Protein AF-A0A377I3V6-F1 (afdb_monomer)

Foldseek 3Di:
DFDFDKWFFFAWFFFFAADQDPPGDTAWPVVVCVVVVHTDGDGGGRQWIWTFGDADPVQQKTWIATPPVPVRRVPRTGIGGSVRTDHFDADPVGQTQQDLRSADDDPQCVVCSVLVSVVQSQLCPAQPQQVDWRRHPKDWDPVDDDPVKTKIWTWGDDDPQIDIAIDIPVCSVVVPHNHADEADLVLQQVVLVVVVCVVCVVFPFPDKFSPDFWDWDAHSRNKIKIKTWTWTADPVGDIDIWIWIWIDHHSDTPDIDTDDD

Radius of gyration: 24.83 Å; Cα contacts (8 Å, |Δi|>4): 512; chains: 1; bounding box: 57×48×69 Å

Mean predicted aligned error: 6.45 Å

Sequence (261 aa):
MKTNAEYRPKGSEIPVYTKPSDKSEKVVNETLSKAINEISYIEFSNEYVVRELCHTPNHSWSLVKAVSPSYLSDSHVGWIKSSFLKEDKFDEKGFRIIEEEDVNWNDRTKPYKKLITAELNKIHRENAKCKKIDPAVLDVSSTKGTKSNPVFYVTCGEGLSAFNVFFSLGDMNSGKSQSIEYISQQKAILLCEKDIKRRFSKQKLVNFSKFLDVSYLQHPNGRVSLISSITLKNSHGEKDKYPVKCLFEKNNLLETVINKM

Structure (mmCIF, N/CA/C/O backbone):
data_AF-A0A377I3V6-F1
#
_entry.id   AF-A0A377I3V6-F1
#
loop_
_atom_site.group_PDB
_atom_site.id
_atom_site.type_symbol
_atom_site.label_atom_id
_atom_site.label_alt_id
_atom_site.label_comp_id
_atom_site.label_asym_id
_atom_site.label_entity_id
_atom_site.label_seq_id
_atom_site.pdbx_PDB_ins_code
_atom_site.Cartn_x
_atom_site.Cartn_y
_atom_site.Cartn_z
_atom_site.occupancy
_atom_site.B_iso_or_equiv
_atom_site.auth_seq_id
_atom_site.auth_comp_id
_atom_site.auth_asym_id
_atom_site.auth_atom_id
_atom_site.pdbx_PDB_model_num
ATOM 1 N N . MET A 1 1 ? 7.739 -6.497 -32.190 1.00 73.75 1 MET A N 1
ATOM 2 C CA . MET A 1 1 ? 6.563 -7.402 -32.294 1.00 73.75 1 MET A CA 1
ATOM 3 C C . MET A 1 1 ? 5.521 -6.949 -31.274 1.00 73.75 1 MET A C 1
ATOM 5 O O . MET A 1 1 ? 5.919 -6.250 -30.352 1.00 73.75 1 MET A O 1
ATOM 9 N N . LYS A 1 2 ? 4.220 -7.238 -31.440 1.00 76.94 2 LYS A N 1
ATOM 10 C CA . LYS A 1 2 ? 3.196 -6.869 -30.436 1.00 76.94 2 LYS A CA 1
ATOM 11 C C . LYS A 1 2 ? 3.161 -7.894 -29.303 1.00 76.94 2 LYS A C 1
ATOM 13 O O . LYS A 1 2 ? 3.349 -9.079 -29.554 1.00 76.94 2 LYS A O 1
ATOM 18 N N . THR A 1 3 ? 2.885 -7.431 -28.095 1.00 85.75 3 THR A N 1
ATOM 19 C CA . THR A 1 3 ? 2.793 -8.236 -26.870 1.00 85.75 3 THR A CA 1
ATOM 20 C C . THR A 1 3 ? 1.784 -7.587 -25.914 1.00 85.75 3 THR A C 1
ATOM 22 O O . THR A 1 3 ? 1.317 -6.479 -26.172 1.00 85.75 3 THR A O 1
ATOM 25 N N . ASN A 1 4 ? 1.389 -8.310 -24.867 1.00 86.19 4 ASN A N 1
ATOM 26 C CA . ASN A 1 4 ? 0.561 -7.819 -23.759 1.00 86.19 4 ASN A CA 1
ATOM 27 C C . ASN A 1 4 ? 1.093 -8.310 -22.401 1.00 86.19 4 ASN A C 1
ATOM 29 O O . ASN A 1 4 ? 0.352 -8.330 -21.420 1.00 86.19 4 ASN A O 1
ATOM 33 N N . ALA A 1 5 ? 2.353 -8.749 -22.353 1.00 92.81 5 ALA A N 1
ATOM 34 C CA . ALA A 1 5 ? 2.974 -9.210 -21.122 1.00 92.81 5 ALA A CA 1
ATOM 35 C C . ALA A 1 5 ? 3.173 -8.042 -20.143 1.00 92.81 5 ALA A C 1
ATOM 37 O O . ALA A 1 5 ? 3.466 -6.909 -20.546 1.00 92.81 5 ALA A O 1
ATOM 38 N N . GLU A 1 6 ? 2.978 -8.329 -18.859 1.00 94.75 6 GLU A N 1
ATOM 39 C CA . GLU A 1 6 ? 3.149 -7.371 -17.772 1.00 94.75 6 GLU A CA 1
ATOM 40 C C . GLU A 1 6 ? 4.465 -7.639 -17.049 1.00 94.75 6 GLU A C 1
ATOM 42 O O . GLU A 1 6 ? 4.842 -8.783 -16.796 1.00 94.75 6 GLU A O 1
ATOM 47 N N . TYR A 1 7 ? 5.165 -6.558 -16.737 1.00 95.12 7 TYR A N 1
ATOM 48 C CA . TYR A 1 7 ? 6.498 -6.569 -16.165 1.00 95.12 7 TYR A CA 1
ATOM 49 C C . TYR A 1 7 ? 6.595 -5.538 -15.050 1.00 95.12 7 TYR A C 1
ATOM 51 O O . TYR A 1 7 ? 5.875 -4.534 -15.029 1.00 95.12 7 TYR A O 1
ATOM 59 N N . ARG A 1 8 ? 7.565 -5.746 -14.167 1.00 93.12 8 ARG A N 1
ATOM 60 C CA . ARG A 1 8 ? 8.012 -4.750 -13.201 1.00 93.12 8 ARG A CA 1
ATOM 61 C C . ARG A 1 8 ? 9.333 -4.135 -13.660 1.00 93.12 8 ARG A C 1
ATOM 63 O O . ARG A 1 8 ? 10.249 -4.880 -14.022 1.00 93.12 8 ARG A O 1
ATOM 70 N N . PRO A 1 9 ? 9.467 -2.804 -13.660 1.00 93.81 9 PRO A N 1
ATOM 71 C CA . PRO A 1 9 ? 10.753 -2.162 -13.889 1.00 93.81 9 PRO A CA 1
ATOM 72 C C . PRO A 1 9 ? 11.750 -2.467 -12.751 1.00 93.81 9 PRO A C 1
ATOM 74 O O . PRO A 1 9 ? 11.388 -2.497 -11.578 1.00 93.81 9 PRO A O 1
ATOM 77 N N . LYS A 1 10 ? 13.018 -2.712 -13.090 1.00 90.62 10 LYS A N 1
ATOM 78 C CA . LYS A 1 10 ? 14.117 -2.990 -12.151 1.00 90.62 10 LYS A CA 1
ATOM 79 C C . LYS A 1 10 ? 14.867 -1.711 -11.800 1.00 90.62 10 LYS A C 1
ATOM 81 O O . LYS A 1 10 ? 15.603 -1.194 -12.639 1.00 90.62 10 LYS A O 1
ATOM 86 N N . GLY A 1 11 ? 14.750 -1.282 -10.546 1.00 84.94 11 GLY A N 1
ATOM 87 C CA . GLY A 1 11 ? 15.430 -0.103 -10.004 1.00 84.94 11 GLY A CA 1
ATOM 88 C C . GLY A 1 11 ? 14.512 1.113 -9.878 1.00 84.94 11 GLY A C 1
ATOM 89 O O . GLY A 1 11 ? 13.290 0.981 -9.864 1.00 84.94 11 GLY A O 1
ATOM 90 N N . SER A 1 12 ? 15.120 2.290 -9.771 1.00 86.25 12 SER A N 1
ATOM 91 C CA . SER A 1 12 ? 14.459 3.594 -9.660 1.00 86.25 12 SER A CA 1
ATOM 92 C C . SER A 1 12 ? 14.882 4.510 -10.812 1.00 86.25 12 SER A C 1
ATOM 94 O O . SER A 1 12 ? 15.914 4.264 -11.436 1.00 86.25 12 SER A O 1
ATOM 96 N N . GLU A 1 13 ? 14.097 5.560 -11.076 1.00 90.56 13 GLU A N 1
ATOM 97 C CA . GLU A 1 13 ? 14.451 6.650 -12.010 1.00 90.56 13 GLU A CA 1
ATOM 98 C C . GLU A 1 13 ? 14.760 6.168 -13.443 1.00 90.56 13 GLU A C 1
ATOM 100 O O . GLU A 1 13 ? 15.673 6.648 -14.115 1.00 90.56 13 GLU A O 1
ATOM 105 N N . ILE A 1 14 ? 14.019 5.170 -13.934 1.00 95.50 14 ILE A N 1
ATOM 106 C CA . ILE A 1 14 ? 14.218 4.607 -15.272 1.00 95.50 14 ILE A CA 1
ATOM 107 C C . ILE A 1 14 ? 13.666 5.597 -16.303 1.00 95.50 14 ILE A C 1
ATOM 109 O O . ILE A 1 14 ? 12.446 5.771 -16.375 1.00 95.50 14 ILE A O 1
ATOM 113 N N . PRO A 1 15 ? 14.519 6.209 -17.143 1.00 96.69 15 PRO A N 1
ATOM 114 C CA . PRO A 1 15 ? 14.077 7.233 -18.077 1.00 96.69 15 PRO A CA 1
ATOM 115 C C . PRO A 1 15 ? 13.194 6.643 -19.176 1.00 96.69 15 PRO A C 1
ATOM 117 O O . PRO A 1 15 ? 13.514 5.601 -19.759 1.00 96.69 15 PRO A O 1
ATOM 120 N N . VAL A 1 16 ? 12.109 7.350 -19.491 1.00 97.75 16 VAL A N 1
ATOM 121 C CA . VAL A 1 16 ? 11.174 6.994 -20.561 1.00 97.75 16 VAL A CA 1
ATOM 122 C C . VAL A 1 16 ? 11.399 7.890 -21.773 1.00 97.75 16 VAL A C 1
ATOM 124 O O . VAL A 1 16 ? 11.487 9.111 -21.651 1.00 97.75 16 VAL A O 1
ATOM 127 N N . TYR A 1 17 ? 11.475 7.286 -22.956 1.00 98.44 17 TYR A N 1
ATOM 128 C CA . TYR A 1 17 ? 11.865 7.949 -24.198 1.00 98.44 17 TYR A CA 1
ATOM 129 C C . TYR A 1 17 ? 10.761 7.929 -25.259 1.00 98.44 17 TYR A C 1
ATOM 131 O O . TYR A 1 17 ? 9.942 7.011 -25.324 1.00 98.44 17 TYR A O 1
ATOM 139 N N . THR A 1 18 ? 10.761 8.923 -26.148 1.00 97.88 18 THR A N 1
ATOM 140 C CA . THR A 1 18 ? 9.808 9.005 -27.270 1.00 97.88 18 THR A CA 1
ATOM 141 C C . THR A 1 18 ? 10.114 7.999 -28.387 1.00 97.88 18 THR A C 1
ATOM 143 O O . THR A 1 18 ? 9.217 7.617 -29.142 1.00 97.88 18 THR A O 1
ATOM 146 N N . LYS A 1 19 ? 11.365 7.527 -28.492 1.00 97.88 19 LYS A N 1
ATOM 147 C CA . LYS A 1 19 ? 11.836 6.534 -29.477 1.00 97.88 19 LYS A CA 1
ATOM 148 C C . LYS A 1 19 ? 12.740 5.488 -28.796 1.00 97.88 19 LYS A C 1
ATOM 150 O O . LYS A 1 19 ? 13.252 5.758 -27.713 1.00 97.88 19 LYS A O 1
ATOM 155 N N . PRO A 1 20 ? 12.990 4.312 -29.410 1.00 97.62 20 PRO A N 1
ATOM 156 C CA . PRO A 1 20 ? 13.875 3.280 -28.852 1.00 97.62 20 PRO A CA 1
ATOM 157 C C . PRO A 1 20 ? 15.364 3.665 -28.959 1.00 97.62 20 PRO A C 1
ATOM 159 O O . PRO A 1 20 ? 16.141 3.040 -29.680 1.00 97.62 20 PRO A O 1
ATOM 162 N N . SER A 1 21 ? 15.759 4.752 -28.297 1.00 97.19 21 SER A N 1
ATOM 163 C CA . SER A 1 21 ? 17.127 5.264 -28.268 1.00 97.19 21 SER A CA 1
ATOM 164 C C . SER A 1 21 ? 17.334 6.175 -27.062 1.00 97.19 21 SER A C 1
ATOM 166 O O . SER A 1 21 ? 16.519 7.051 -26.787 1.00 97.19 21 SER A O 1
ATOM 168 N N . ASP A 1 22 ? 18.482 6.027 -26.407 1.00 94.50 22 ASP A N 1
ATOM 169 C CA . ASP A 1 22 ? 18.934 6.878 -25.302 1.00 94.50 22 ASP A CA 1
ATOM 170 C C . ASP A 1 22 ? 19.289 8.308 -25.733 1.00 94.50 22 ASP A C 1
ATOM 172 O O . ASP A 1 22 ? 19.371 9.198 -24.890 1.00 94.50 22 ASP A O 1
ATOM 176 N N . LYS A 1 23 ? 19.460 8.536 -27.039 1.00 96.19 23 LYS A N 1
ATOM 177 C CA . LYS A 1 23 ? 19.662 9.859 -27.649 1.00 96.19 23 LYS A CA 1
ATOM 178 C C . LYS A 1 23 ? 18.358 10.558 -28.024 1.00 96.19 23 LYS A C 1
ATOM 180 O O . LYS A 1 23 ? 18.399 11.686 -28.506 1.00 96.19 23 LYS A O 1
ATOM 185 N N . SER A 1 24 ? 17.221 9.876 -27.902 1.00 97.00 24 SER A N 1
ATOM 186 C CA . SER A 1 24 ? 15.930 10.491 -28.194 1.00 97.00 24 SER A CA 1
ATOM 187 C C . SER A 1 24 ? 15.431 11.326 -27.020 1.00 97.00 24 SER A C 1
ATOM 189 O O . SER A 1 24 ? 15.932 11.224 -25.901 1.00 97.00 24 SER A O 1
ATOM 191 N N . GLU A 1 25 ? 14.447 12.177 -27.290 1.00 97.62 25 GLU A N 1
ATOM 192 C CA . GLU A 1 25 ? 13.827 13.012 -26.268 1.00 97.62 25 GLU A CA 1
ATOM 193 C C . GLU A 1 25 ? 13.170 12.144 -25.191 1.00 97.62 25 GLU A C 1
ATOM 195 O O . GLU A 1 25 ? 12.492 11.154 -25.498 1.00 97.62 25 GLU A O 1
ATOM 200 N N . LYS A 1 26 ? 13.358 12.534 -23.928 1.00 97.94 26 LYS A N 1
ATOM 201 C CA . LYS A 1 26 ? 12.611 11.966 -22.807 1.00 97.94 26 LYS A CA 1
ATOM 202 C C . LYS A 1 26 ? 11.150 12.405 -22.886 1.00 97.94 26 LYS A C 1
ATOM 204 O O . LYS A 1 26 ? 10.851 13.517 -23.318 1.00 97.94 26 LYS A O 1
ATOM 209 N N . VAL A 1 27 ? 10.240 11.546 -22.444 1.00 97.75 27 VAL A N 1
ATOM 210 C CA . VAL A 1 27 ? 8.814 11.877 -22.385 1.00 97.75 27 VAL A CA 1
ATOM 211 C C . VAL A 1 27 ? 8.575 12.849 -21.233 1.00 97.75 27 VAL A C 1
ATOM 213 O O . VAL A 1 27 ? 8.947 12.570 -20.094 1.00 97.75 27 VAL A O 1
ATOM 216 N N . VAL A 1 28 ? 7.965 13.995 -21.525 1.00 97.25 28 VAL A N 1
ATOM 217 C CA . VAL A 1 28 ? 7.641 15.019 -20.524 1.00 97.25 28 VAL A CA 1
ATOM 218 C C . VAL A 1 28 ? 6.443 14.571 -19.689 1.00 97.25 28 VAL A C 1
ATOM 220 O O . VAL A 1 28 ? 5.424 14.127 -20.217 1.00 97.25 28 VAL A O 1
ATOM 223 N N . ASN A 1 29 ? 6.543 14.721 -18.370 1.00 95.88 29 ASN A N 1
ATOM 224 C CA . ASN A 1 29 ? 5.414 14.584 -17.464 1.00 95.88 29 ASN A CA 1
ATOM 225 C C . ASN A 1 29 ? 4.653 15.914 -17.422 1.00 95.88 29 ASN A C 1
ATOM 227 O O . ASN A 1 29 ? 4.888 16.754 -16.555 1.00 95.88 29 ASN A O 1
ATOM 231 N N . GLU A 1 30 ? 3.759 16.121 -18.387 1.00 94.38 30 GLU A N 1
ATOM 232 C CA . GLU A 1 30 ? 2.991 17.365 -18.560 1.00 94.38 30 GLU A CA 1
ATOM 233 C C . GLU A 1 30 ? 2.235 17.787 -17.293 1.00 94.38 30 GLU A C 1
ATOM 235 O O . GLU A 1 30 ? 2.201 18.965 -16.936 1.00 94.38 30 GLU A O 1
ATOM 240 N N . THR A 1 31 ? 1.626 16.826 -16.594 1.00 91.69 31 THR A N 1
ATOM 241 C CA . THR A 1 31 ? 0.840 17.092 -15.385 1.00 91.69 31 THR A CA 1
ATOM 242 C C . THR A 1 31 ? 1.724 17.588 -14.250 1.00 91.69 31 THR A C 1
ATOM 244 O O . THR A 1 31 ? 1.423 18.623 -13.656 1.00 91.69 31 THR A O 1
ATOM 247 N N . LEU A 1 32 ? 2.817 16.875 -13.963 1.00 92.62 32 LEU A N 1
ATOM 248 C CA . LEU A 1 32 ? 3.738 17.279 -12.906 1.00 92.62 32 LEU A CA 1
ATOM 249 C C . LEU A 1 32 ? 4.424 18.594 -13.266 1.00 92.62 32 LEU A C 1
ATOM 251 O O . LEU A 1 32 ? 4.459 19.494 -12.435 1.00 92.62 32 LEU A O 1
ATOM 255 N N . SER A 1 33 ? 4.865 18.740 -14.518 1.00 95.69 33 SER A N 1
ATOM 256 C CA . SER A 1 33 ? 5.564 19.941 -14.981 1.00 95.69 33 SER A CA 1
ATOM 257 C C . SER A 1 33 ? 4.726 21.204 -14.792 1.00 95.69 33 SER A C 1
ATOM 259 O O . SER A 1 33 ? 5.210 22.217 -14.293 1.00 95.69 33 SER A O 1
ATOM 261 N N . LYS A 1 34 ? 3.427 21.130 -15.112 1.00 95.56 34 LYS A N 1
ATOM 262 C CA . LYS A 1 34 ? 2.479 22.228 -14.871 1.00 95.56 34 LYS A CA 1
ATOM 263 C C . LYS A 1 34 ? 2.272 22.512 -13.386 1.00 95.56 34 LYS A C 1
ATOM 265 O O . LYS A 1 34 ? 2.117 23.670 -13.016 1.00 95.56 34 LYS A O 1
ATOM 270 N N . ALA A 1 35 ? 2.254 21.479 -12.546 1.00 94.69 35 ALA A N 1
ATOM 271 C CA . ALA A 1 35 ? 2.043 21.632 -11.110 1.00 94.69 35 ALA A CA 1
ATOM 272 C C . ALA A 1 35 ? 3.241 22.283 -10.397 1.00 94.69 35 ALA A C 1
ATOM 274 O O . ALA A 1 35 ? 3.033 23.057 -9.465 1.00 94.69 35 ALA A O 1
ATOM 275 N N . ILE A 1 36 ? 4.471 21.987 -10.832 1.00 96.00 36 ILE A N 1
ATOM 276 C CA . ILE A 1 36 ? 5.703 22.512 -10.212 1.00 96.00 36 ILE A CA 1
ATOM 277 C C . ILE A 1 36 ? 6.312 23.707 -10.956 1.00 96.00 36 ILE A C 1
ATOM 279 O O . ILE A 1 36 ? 7.265 24.300 -10.464 1.00 96.00 36 ILE A O 1
ATOM 283 N N . ASN A 1 37 ? 5.760 24.081 -12.115 1.00 95.12 37 ASN A N 1
ATOM 284 C CA . ASN A 1 37 ? 6.277 25.140 -12.986 1.00 95.12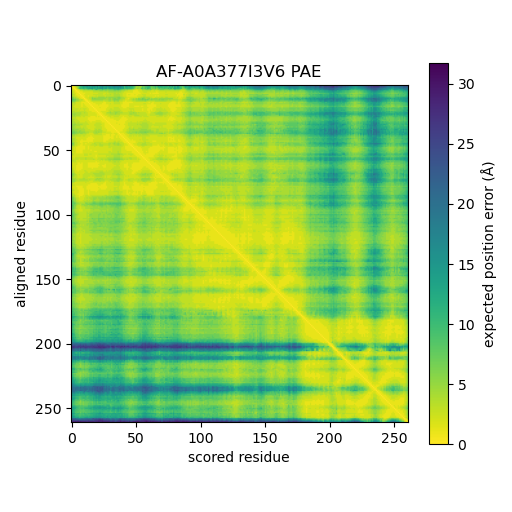 37 ASN A CA 1
ATOM 285 C C . ASN A 1 37 ? 7.751 24.931 -13.410 1.00 95.12 37 ASN A C 1
ATOM 287 O O . ASN A 1 37 ? 8.517 25.882 -13.551 1.00 95.12 37 ASN A O 1
ATOM 291 N N . GLU A 1 38 ? 8.138 23.674 -13.621 1.00 96.94 38 GLU A N 1
ATOM 292 C CA . GLU A 1 38 ? 9.461 23.234 -14.076 1.00 96.94 38 GLU A CA 1
ATOM 293 C C . GLU A 1 38 ? 9.288 22.004 -14.976 1.00 96.94 38 GLU A C 1
ATOM 295 O O . GLU A 1 38 ? 8.321 21.262 -14.826 1.00 96.94 38 GLU A O 1
ATOM 300 N N . ILE A 1 39 ? 10.195 21.773 -15.931 1.00 96.25 39 ILE A N 1
ATOM 301 C CA . ILE A 1 39 ? 10.122 20.582 -16.787 1.00 96.25 39 ILE A CA 1
ATOM 302 C C . ILE A 1 39 ? 10.468 19.344 -15.958 1.00 96.25 39 ILE A C 1
ATOM 304 O O . ILE A 1 39 ? 11.593 19.184 -15.492 1.00 96.25 39 ILE A O 1
ATOM 308 N N . SER A 1 40 ? 9.508 18.432 -15.852 1.00 96.88 40 SER A N 1
ATOM 309 C CA . SER A 1 40 ? 9.677 17.107 -15.270 1.00 96.88 40 SER A CA 1
ATOM 310 C C . SER A 1 40 ? 9.458 16.031 -16.331 1.00 96.88 40 SER A C 1
ATOM 312 O O . SER A 1 40 ? 8.644 16.192 -17.242 1.00 96.88 40 SER A O 1
ATOM 314 N N . TYR A 1 41 ? 10.177 14.918 -16.217 1.00 97.00 41 TYR A N 1
ATOM 315 C CA . TYR A 1 41 ? 10.107 13.805 -17.160 1.00 97.00 41 TYR A CA 1
ATOM 316 C C . TYR A 1 41 ? 9.427 12.595 -16.531 1.00 97.00 41 TYR A C 1
ATOM 318 O O . TYR A 1 41 ? 9.420 12.425 -15.314 1.00 97.00 41 TYR A O 1
ATOM 326 N N . ILE A 1 42 ? 8.838 11.753 -17.376 1.00 96.56 42 ILE A N 1
ATOM 327 C CA . ILE A 1 42 ? 8.305 10.467 -16.946 1.00 96.56 42 ILE A CA 1
ATOM 328 C C . ILE A 1 42 ? 9.470 9.524 -16.662 1.00 96.56 42 ILE A C 1
ATOM 330 O O . ILE A 1 42 ? 10.350 9.318 -17.505 1.00 96.56 42 ILE A O 1
ATOM 334 N N . GLU A 1 43 ? 9.418 8.911 -15.488 1.00 95.81 43 GLU A N 1
ATOM 335 C CA . GLU A 1 43 ? 10.350 7.885 -15.056 1.00 95.81 43 GLU A CA 1
ATOM 336 C C . GLU A 1 43 ? 9.574 6.711 -14.470 1.00 95.81 43 GLU A C 1
ATOM 338 O O . GLU A 1 43 ? 8.548 6.886 -13.811 1.00 95.81 43 GLU A O 1
ATOM 343 N N . PHE A 1 44 ? 10.060 5.502 -14.732 1.00 95.44 44 PHE A N 1
ATOM 344 C CA . PHE A 1 44 ? 9.539 4.296 -14.109 1.00 95.44 44 PHE A CA 1
ATOM 345 C C . PHE A 1 44 ? 10.438 3.838 -12.966 1.00 95.44 44 PHE A C 1
ATOM 347 O O . PHE A 1 44 ? 11.649 4.038 -12.963 1.00 95.44 44 PHE A O 1
ATOM 354 N N . SER A 1 45 ? 9.837 3.164 -12.000 1.00 91.94 45 SER A N 1
ATOM 355 C CA . SER A 1 45 ? 10.521 2.539 -10.873 1.00 91.94 45 SER A CA 1
ATOM 356 C C . SER A 1 45 ? 9.901 1.164 -10.595 1.00 91.94 45 SER A C 1
ATOM 358 O O . SER A 1 45 ? 8.926 0.760 -11.240 1.00 91.94 45 SER A O 1
ATOM 360 N N . ASN A 1 46 ? 10.451 0.437 -9.628 1.00 89.31 46 ASN A N 1
ATOM 361 C CA . ASN A 1 46 ? 9.928 -0.847 -9.159 1.00 89.31 46 ASN A CA 1
ATOM 362 C C . ASN A 1 46 ? 8.521 -0.777 -8.530 1.00 89.31 46 ASN A C 1
ATOM 364 O O . ASN A 1 46 ? 7.884 -1.824 -8.381 1.00 89.31 46 ASN A O 1
ATOM 368 N N . GLU A 1 47 ? 7.988 0.413 -8.237 1.00 88.56 47 GLU A N 1
ATOM 369 C CA . GLU A 1 47 ? 6.603 0.586 -7.767 1.00 88.56 47 GLU A CA 1
ATOM 370 C C . GLU A 1 47 ? 5.572 0.336 -8.890 1.00 88.56 47 GLU A C 1
ATOM 372 O O . GLU A 1 47 ? 4.426 -0.049 -8.640 1.00 88.56 47 GLU A O 1
ATOM 377 N N . TYR A 1 48 ? 5.992 0.462 -10.154 1.00 92.38 48 TYR A N 1
ATOM 378 C CA . TYR A 1 48 ? 5.108 0.313 -11.303 1.00 92.38 48 TYR A CA 1
ATOM 379 C C . TYR A 1 48 ? 4.909 -1.146 -11.715 1.00 92.38 48 TYR A C 1
ATOM 381 O O . TYR A 1 48 ? 5.810 -1.980 -11.649 1.00 92.38 48 TYR A O 1
ATOM 389 N N . VAL A 1 49 ? 3.729 -1.422 -12.265 1.00 93.50 49 VAL A N 1
ATOM 390 C CA . VAL A 1 49 ? 3.530 -2.532 -13.204 1.00 93.50 49 VAL A CA 1
ATOM 391 C C . VAL A 1 49 ? 3.330 -1.915 -14.572 1.00 93.50 49 VAL A C 1
ATOM 393 O O . VAL A 1 49 ? 2.489 -1.027 -14.725 1.00 93.50 49 VAL A O 1
ATOM 396 N N . VAL A 1 50 ? 4.086 -2.375 -15.562 1.00 96.75 50 VAL A N 1
ATOM 397 C CA . VAL A 1 50 ? 4.000 -1.890 -16.938 1.00 96.75 50 VAL A CA 1
ATOM 398 C C . VAL A 1 50 ? 3.613 -3.021 -17.878 1.00 96.75 50 VAL A C 1
ATOM 400 O O . VAL A 1 50 ? 4.056 -4.154 -17.721 1.00 96.75 50 VAL A O 1
ATOM 403 N N . ARG A 1 51 ? 2.802 -2.715 -18.886 1.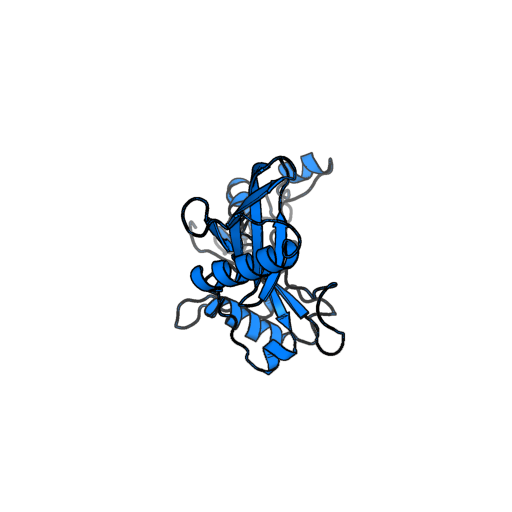00 97.19 51 ARG A N 1
ATOM 404 C CA . ARG A 1 51 ? 2.501 -3.623 -19.992 1.00 97.19 51 ARG A CA 1
ATOM 405 C C . ARG A 1 51 ? 3.407 -3.296 -21.160 1.00 97.19 51 ARG A C 1
ATOM 407 O O . ARG A 1 51 ? 3.404 -2.158 -21.629 1.00 97.19 51 ARG A O 1
ATOM 414 N N . GLU A 1 52 ? 4.143 -4.284 -21.653 1.00 97.44 52 GLU A N 1
ATOM 415 C CA . GLU A 1 52 ? 4.866 -4.149 -22.913 1.00 97.44 52 GLU A CA 1
ATOM 416 C C . GLU A 1 52 ? 3.853 -4.210 -24.063 1.00 97.44 52 GLU A C 1
ATOM 418 O O . GLU A 1 52 ? 3.116 -5.181 -24.201 1.00 97.44 52 GLU A O 1
ATOM 423 N N . LEU A 1 53 ? 3.791 -3.146 -24.867 1.00 96.94 53 LEU A N 1
ATOM 424 C CA . LEU A 1 53 ? 2.908 -3.040 -26.032 1.00 96.94 53 LEU A CA 1
ATOM 425 C C . LEU A 1 53 ? 3.597 -3.595 -27.282 1.00 96.94 53 LEU A C 1
ATOM 427 O O . LEU A 1 53 ? 2.990 -4.281 -28.112 1.00 96.94 53 LEU A O 1
ATOM 431 N N . CYS A 1 54 ? 4.886 -3.282 -27.423 1.00 96.88 54 CYS A N 1
ATOM 432 C CA . CYS A 1 54 ? 5.759 -3.857 -28.431 1.00 96.88 54 CYS A CA 1
ATOM 433 C C . CYS A 1 54 ? 7.238 -3.701 -28.058 1.00 96.88 54 CYS A C 1
ATOM 435 O O . CYS A 1 54 ? 7.590 -2.939 -27.164 1.00 96.88 54 CYS A O 1
ATOM 437 N N . HIS A 1 55 ? 8.110 -4.394 -28.787 1.00 97.44 55 HIS A N 1
ATOM 438 C CA . HIS A 1 55 ? 9.564 -4.265 -28.668 1.00 97.44 55 HIS A CA 1
ATOM 439 C C . HIS A 1 55 ? 10.261 -4.234 -30.037 1.00 97.44 55 HIS A C 1
ATOM 441 O O . HIS A 1 55 ? 9.688 -4.651 -31.058 1.00 97.44 55 HIS A O 1
ATOM 447 N N . THR A 1 56 ? 11.504 -3.742 -30.053 1.00 97.19 56 THR A N 1
ATOM 448 C CA . THR A 1 56 ? 12.399 -3.758 -31.224 1.00 97.19 56 THR A CA 1
ATOM 449 C C . THR A 1 56 ? 12.774 -5.194 -31.622 1.00 97.19 56 THR A C 1
ATOM 451 O O . THR A 1 56 ? 12.729 -6.076 -30.772 1.00 97.19 56 THR A O 1
ATOM 454 N N . PRO A 1 57 ? 13.160 -5.481 -32.884 1.00 95.38 57 PRO A N 1
ATOM 455 C CA . PRO A 1 57 ? 13.404 -6.858 -33.342 1.00 95.38 57 PRO A CA 1
ATOM 456 C C . PRO A 1 57 ? 14.414 -7.670 -32.516 1.00 95.38 57 PRO A C 1
ATOM 458 O O . PRO A 1 57 ? 14.286 -8.883 -32.428 1.00 95.38 57 PRO A O 1
ATOM 461 N N . ASN A 1 58 ? 15.401 -7.011 -31.903 1.00 95.25 58 ASN A N 1
ATOM 462 C CA . ASN A 1 58 ? 16.406 -7.636 -31.035 1.00 95.25 58 ASN A CA 1
ATOM 463 C C . ASN A 1 58 ? 16.068 -7.547 -29.534 1.00 95.25 58 ASN A C 1
ATOM 465 O O . ASN A 1 58 ? 16.937 -7.808 -28.708 1.00 95.25 58 ASN A O 1
ATOM 469 N N . HIS A 1 59 ? 14.854 -7.103 -29.194 1.00 95.06 59 HIS A N 1
ATOM 470 C CA . HIS A 1 59 ? 14.363 -6.901 -27.827 1.00 95.06 59 HIS A CA 1
ATOM 471 C C . HIS A 1 59 ? 15.302 -6.060 -26.945 1.00 95.06 59 HIS A C 1
ATOM 473 O O . HIS A 1 59 ? 15.444 -6.299 -25.753 1.00 95.06 59 HIS A O 1
ATOM 479 N N . SER A 1 60 ? 15.976 -5.068 -27.535 1.00 97.50 60 SER A N 1
ATOM 480 C CA . SER A 1 60 ? 16.802 -4.115 -26.773 1.00 97.50 60 SER A CA 1
ATOM 481 C C . SER A 1 60 ? 15.975 -2.990 -26.143 1.00 97.50 60 SER A C 1
ATOM 483 O O . SER A 1 60 ? 16.376 -2.416 -25.127 1.00 97.50 60 SER A O 1
ATOM 485 N N . TRP A 1 61 ? 14.821 -2.685 -26.741 1.00 98.38 61 TRP A N 1
ATOM 486 C CA . TRP A 1 61 ? 13.904 -1.640 -26.307 1.00 98.38 61 TRP A CA 1
ATOM 487 C C . TRP A 1 61 ? 12.464 -2.126 -26.339 1.00 98.38 61 TRP A C 1
ATOM 489 O O . TRP A 1 61 ? 12.045 -2.809 -27.278 1.00 98.38 61 TRP A O 1
ATOM 499 N N . SER A 1 62 ? 11.706 -1.679 -25.347 1.00 98.31 62 SER A N 1
ATOM 500 C CA . SER A 1 62 ? 10.306 -2.019 -25.133 1.00 98.31 62 SER A CA 1
ATOM 501 C C . SER A 1 62 ? 9.489 -0.743 -25.025 1.00 98.31 62 SER A C 1
ATOM 503 O O . SER A 1 62 ? 9.808 0.131 -24.219 1.00 98.31 62 SER A O 1
ATOM 505 N N . LEU A 1 63 ? 8.437 -0.631 -25.830 1.00 98.19 63 LEU A N 1
ATOM 506 C CA . LEU A 1 63 ? 7.395 0.368 -25.650 1.00 98.19 63 LEU A CA 1
ATOM 507 C C . LEU A 1 63 ? 6.450 -0.152 -24.577 1.00 98.19 63 LEU A C 1
ATOM 509 O O . LEU A 1 63 ? 5.818 -1.196 -24.761 1.00 98.19 63 LEU A O 1
ATOM 513 N N . VAL A 1 64 ? 6.342 0.576 -23.475 1.00 98.00 64 VAL A N 1
ATOM 514 C CA . VAL A 1 64 ? 5.551 0.157 -22.321 1.00 98.00 64 VAL A CA 1
ATOM 515 C C . VAL A 1 64 ? 4.505 1.204 -21.949 1.00 98.00 64 VAL A C 1
ATOM 517 O O . VAL A 1 64 ? 4.675 2.391 -22.228 1.00 98.00 64 VAL A O 1
ATOM 520 N N . LYS A 1 65 ? 3.419 0.753 -21.319 1.00 97.12 65 LYS A N 1
ATOM 521 C CA . LYS A 1 65 ? 2.364 1.583 -20.719 1.00 97.12 65 LYS A CA 1
ATOM 522 C C . LYS A 1 65 ? 2.215 1.215 -19.244 1.00 97.12 65 LYS A C 1
ATOM 524 O O . LYS A 1 65 ? 2.207 0.027 -18.925 1.00 97.12 65 LYS A O 1
ATOM 529 N N . ALA A 1 66 ? 2.054 2.194 -18.356 1.00 96.31 66 ALA A N 1
ATOM 530 C CA . ALA A 1 66 ? 1.728 1.918 -16.958 1.00 96.31 66 ALA A CA 1
ATOM 531 C C . ALA A 1 66 ? 0.376 1.190 -16.831 1.00 96.31 66 ALA A C 1
ATOM 533 O O . ALA A 1 66 ? -0.613 1.547 -17.471 1.00 96.31 66 ALA A O 1
ATOM 534 N N . VAL A 1 67 ? 0.330 0.169 -15.982 1.00 94.06 67 VAL A N 1
ATOM 535 C CA . VAL A 1 67 ? -0.885 -0.563 -15.582 1.00 94.06 67 VAL A CA 1
ATOM 536 C C . VAL A 1 67 ? -1.181 -0.317 -14.106 1.00 94.06 67 VAL A C 1
ATOM 538 O O . VAL A 1 67 ? -2.336 -0.131 -13.726 1.00 94.06 67 VAL A O 1
ATOM 541 N N . SER A 1 68 ? -0.130 -0.279 -13.288 1.00 90.12 68 SER A N 1
ATOM 542 C CA . SER A 1 68 ? -0.173 0.108 -11.882 1.00 90.12 68 SER A CA 1
ATOM 543 C C . SER A 1 68 ? 0.888 1.186 -11.632 1.00 90.12 68 SER A C 1
ATOM 545 O O . SER A 1 68 ? 2.019 0.985 -12.076 1.00 90.12 68 SER A O 1
ATOM 547 N N . PRO A 1 69 ? 0.559 2.287 -10.939 1.00 88.56 69 PRO A N 1
ATOM 548 C CA . PRO A 1 69 ? -0.784 2.626 -10.485 1.00 88.56 69 PRO A CA 1
ATOM 549 C C . PRO A 1 69 ? -1.704 3.004 -11.656 1.00 88.56 69 PRO A C 1
ATOM 551 O O . PRO A 1 69 ? -1.309 3.666 -12.617 1.00 88.56 69 PRO A O 1
ATOM 554 N N . SER A 1 70 ? -2.963 2.580 -11.569 1.00 89.12 70 SER A N 1
ATOM 555 C CA . SER A 1 70 ? -3.913 2.650 -12.695 1.00 89.12 70 SER A CA 1
ATOM 556 C C . SER A 1 70 ? -4.214 4.070 -13.194 1.00 89.12 70 SER A C 1
ATOM 558 O O . SER A 1 70 ? -4.445 4.269 -14.389 1.00 89.12 70 SER A O 1
ATOM 560 N N . TYR A 1 71 ? -4.147 5.074 -12.315 1.00 87.44 71 TYR A N 1
ATOM 561 C CA . TYR A 1 71 ? -4.390 6.481 -12.655 1.00 87.44 71 TYR A CA 1
ATOM 562 C C . TYR A 1 71 ? -3.295 7.114 -13.531 1.00 87.44 71 TYR A C 1
ATOM 564 O O . TYR A 1 71 ? -3.512 8.191 -14.079 1.00 87.44 71 TYR A O 1
ATOM 572 N N . LEU A 1 72 ? -2.135 6.464 -13.684 1.00 91.69 72 LEU A N 1
ATOM 573 C CA . LEU A 1 72 ? -1.067 6.910 -14.589 1.00 91.69 72 LEU A CA 1
ATOM 574 C C . LEU A 1 72 ? -1.114 6.222 -15.949 1.00 91.69 72 LEU A C 1
ATOM 576 O O . LEU A 1 72 ? -0.327 6.566 -16.827 1.00 91.69 72 LEU A O 1
ATOM 580 N N . SER A 1 73 ? -2.025 5.265 -16.142 1.00 91.19 73 SER A N 1
ATOM 581 C CA . SER A 1 73 ? -2.025 4.426 -17.336 1.00 91.19 73 SER A CA 1
ATOM 582 C C . SER A 1 73 ? -2.069 5.250 -18.621 1.00 91.19 73 SER A C 1
ATOM 584 O O . SER A 1 73 ? -1.244 5.031 -19.500 1.00 91.19 73 SER A O 1
ATOM 586 N N . ASP A 1 74 ? -2.944 6.245 -18.726 1.00 89.50 74 ASP A N 1
ATOM 587 C CA . ASP A 1 74 ? -3.111 7.005 -19.970 1.00 89.50 74 ASP A CA 1
ATOM 588 C C . ASP A 1 74 ? -2.010 8.032 -20.258 1.00 89.50 74 ASP A C 1
ATOM 590 O O . ASP A 1 74 ? -1.852 8.433 -21.409 1.00 89.50 74 ASP A O 1
ATOM 594 N N . SER A 1 75 ? -1.225 8.431 -19.254 1.00 91.94 75 SER A N 1
ATOM 595 C CA . SER A 1 75 ? -0.149 9.416 -19.422 1.00 91.94 75 SER A CA 1
ATOM 596 C C . SER A 1 75 ? 1.244 8.791 -19.478 1.00 91.94 75 SER A C 1
ATOM 598 O O . SER A 1 75 ? 2.128 9.331 -20.136 1.00 91.94 75 SER A O 1
ATOM 600 N N . HIS A 1 76 ? 1.460 7.655 -18.812 1.00 96.00 76 HIS A N 1
ATOM 601 C CA . HIS A 1 76 ? 2.777 7.031 -18.694 1.00 96.00 76 HIS A CA 1
ATOM 602 C C . HIS A 1 76 ? 2.957 5.956 -19.762 1.00 96.00 76 HIS A C 1
ATOM 604 O O . HIS A 1 76 ? 2.749 4.763 -19.523 1.00 96.00 76 HIS A O 1
ATOM 610 N N . VAL A 1 77 ? 3.347 6.406 -20.957 1.00 97.00 77 VAL A N 1
ATOM 611 C CA . VAL A 1 77 ? 3.647 5.563 -22.119 1.00 97.00 77 VAL A CA 1
ATOM 612 C C . VAL A 1 77 ? 4.961 6.003 -22.755 1.00 97.00 77 VAL A C 1
ATOM 614 O O . VAL A 1 77 ? 5.167 7.189 -23.001 1.00 97.00 77 VAL A O 1
ATOM 617 N N . GLY A 1 78 ? 5.832 5.051 -23.082 1.00 97.44 78 GLY A N 1
ATOM 618 C CA . GLY A 1 78 ? 7.037 5.332 -23.860 1.00 97.44 78 GLY A CA 1
ATOM 619 C C . GLY A 1 78 ? 8.038 4.184 -23.883 1.00 97.44 78 GLY A C 1
ATOM 620 O O . GLY A 1 78 ? 7.772 3.085 -23.394 1.00 97.44 78 GLY A O 1
ATOM 621 N N . TRP A 1 79 ? 9.180 4.426 -24.517 1.00 98.44 79 TRP A N 1
ATOM 622 C CA . TRP A 1 79 ? 10.232 3.437 -24.707 1.00 98.44 79 TRP A CA 1
ATOM 623 C C . TRP A 1 79 ? 11.186 3.396 -23.517 1.00 98.44 79 TRP A C 1
ATOM 625 O O . TRP A 1 79 ? 11.686 4.430 -23.081 1.00 98.44 79 TRP A O 1
ATOM 635 N N . ILE A 1 80 ? 11.502 2.189 -23.053 1.00 98.25 80 ILE A N 1
ATOM 636 C CA . ILE A 1 80 ? 12.563 1.917 -22.076 1.00 98.25 80 ILE A CA 1
ATOM 637 C C . ILE A 1 80 ? 13.471 0.795 -22.584 1.00 98.25 80 ILE A C 1
ATOM 639 O O . ILE A 1 80 ? 13.081 0.022 -23.464 1.00 98.25 80 ILE A O 1
ATOM 643 N N . LYS A 1 81 ? 14.683 0.673 -22.030 1.00 98.00 81 LYS A N 1
ATOM 644 C CA . LYS A 1 81 ? 15.538 -0.490 -22.313 1.00 98.00 81 LYS A CA 1
ATOM 645 C C . LYS A 1 81 ? 14.881 -1.744 -21.742 1.00 98.00 81 LYS A C 1
ATOM 647 O O . LYS A 1 81 ? 14.557 -1.784 -20.555 1.00 98.00 81 LYS A O 1
ATOM 652 N N . SER A 1 82 ? 14.746 -2.787 -22.555 1.00 97.19 82 SER A N 1
ATOM 653 C CA . SER A 1 82 ? 14.092 -4.039 -22.145 1.00 97.19 82 SER A CA 1
ATOM 654 C C . SER A 1 82 ? 14.825 -4.734 -20.996 1.00 97.19 82 SER A C 1
ATOM 656 O O . SER A 1 82 ? 14.210 -5.445 -20.211 1.00 97.19 82 SER A O 1
ATOM 658 N N . SER A 1 83 ? 16.124 -4.467 -20.820 1.00 96.19 83 SER A N 1
ATOM 659 C CA . SER A 1 83 ? 16.915 -4.950 -19.681 1.00 96.19 83 SER A CA 1
ATOM 660 C C . SER A 1 83 ? 16.371 -4.508 -18.317 1.00 96.19 83 SER A C 1
ATOM 662 O O . SER A 1 83 ? 16.650 -5.166 -17.313 1.00 96.19 83 SER A O 1
ATOM 664 N N . PHE A 1 84 ? 15.596 -3.418 -18.265 1.00 95.88 84 PHE A N 1
ATOM 665 C CA . PHE A 1 84 ? 14.918 -2.979 -17.048 1.00 95.88 84 PHE A CA 1
ATOM 666 C C . PHE A 1 84 ? 13.671 -3.804 -16.729 1.00 95.88 84 PHE A C 1
ATOM 668 O O . PHE A 1 84 ? 13.224 -3.775 -15.593 1.00 95.88 84 PHE A O 1
ATOM 675 N N . LEU A 1 85 ? 13.118 -4.571 -17.667 1.00 95.38 85 LEU A N 1
ATOM 676 C CA . LEU A 1 85 ? 11.918 -5.366 -17.421 1.00 95.38 85 LEU A CA 1
ATOM 677 C C . LEU A 1 85 ? 12.256 -6.657 -16.668 1.00 95.38 85 LEU A C 1
ATOM 679 O O . LEU A 1 85 ? 13.225 -7.358 -16.981 1.00 95.38 85 LEU A O 1
ATOM 683 N N . LYS A 1 86 ? 11.471 -6.945 -15.632 1.00 93.12 86 LYS A N 1
ATOM 684 C CA . LYS A 1 86 ? 11.509 -8.171 -14.831 1.00 93.12 86 LYS A CA 1
ATOM 685 C C . LYS A 1 86 ? 10.122 -8.792 -14.813 1.00 93.12 86 LYS A C 1
ATOM 687 O O . LYS A 1 86 ? 9.133 -8.095 -14.598 1.00 93.12 86 LYS A O 1
ATOM 692 N N . GLU A 1 87 ? 10.070 -10.096 -15.041 1.00 91.81 87 GLU A N 1
ATOM 693 C CA . GLU A 1 87 ? 8.851 -10.878 -14.868 1.00 91.81 87 GLU A CA 1
ATOM 694 C C . GLU A 1 87 ? 8.585 -11.108 -13.384 1.00 91.81 87 GLU A C 1
ATOM 696 O O . GLU A 1 87 ? 9.503 -11.382 -12.604 1.00 91.81 87 GLU A O 1
ATOM 701 N N . ASP A 1 88 ? 7.318 -10.999 -13.003 1.00 90.38 88 ASP A N 1
ATOM 702 C CA . ASP A 1 88 ? 6.892 -11.352 -11.659 1.00 90.38 88 ASP A CA 1
ATOM 703 C C . ASP A 1 88 ? 6.902 -12.878 -11.493 1.00 90.38 88 ASP A C 1
ATOM 705 O O . ASP A 1 88 ? 6.452 -13.632 -12.357 1.00 90.38 88 ASP A O 1
ATOM 709 N N . LYS A 1 89 ? 7.420 -13.335 -10.351 1.00 92.38 89 LYS A N 1
ATOM 710 C CA . LYS A 1 89 ? 7.353 -14.737 -9.932 1.00 92.38 89 LYS A CA 1
ATOM 711 C C . LYS A 1 89 ? 6.133 -14.937 -9.049 1.00 92.38 89 LYS A C 1
ATOM 713 O O . LYS A 1 89 ? 5.760 -14.036 -8.300 1.00 92.38 89 LYS A O 1
ATOM 718 N N . PHE A 1 90 ? 5.556 -16.130 -9.088 1.00 93.00 90 PHE A N 1
ATOM 719 C CA . PHE A 1 90 ? 4.375 -16.479 -8.305 1.00 93.00 90 PHE A CA 1
ATOM 720 C C . PHE A 1 90 ? 4.622 -17.752 -7.501 1.00 93.00 90 PHE A C 1
ATOM 722 O O . PHE A 1 90 ? 5.364 -18.633 -7.937 1.00 93.00 90 PHE A O 1
ATOM 729 N N . ASP A 1 91 ? 4.021 -17.833 -6.317 1.00 92.31 91 ASP A N 1
ATOM 730 C CA . ASP A 1 91 ? 3.999 -19.057 -5.524 1.00 92.31 91 ASP A CA 1
ATOM 731 C C . ASP A 1 91 ? 2.937 -20.045 -6.039 1.00 92.31 91 ASP A C 1
ATOM 733 O O . ASP A 1 91 ? 2.141 -19.739 -6.929 1.00 92.31 91 ASP A O 1
ATOM 737 N N . GLU A 1 92 ? 2.903 -21.248 -5.463 1.00 92.88 92 GLU A N 1
ATOM 738 C CA . GLU A 1 92 ? 1.962 -22.316 -5.844 1.00 92.88 92 GLU A CA 1
ATOM 739 C C . GLU A 1 92 ? 0.483 -21.926 -5.677 1.00 92.88 92 GLU A C 1
ATOM 741 O O . GLU A 1 92 ? -0.401 -22.560 -6.252 1.00 92.88 92 GLU A O 1
ATOM 746 N N . LYS A 1 93 ? 0.196 -20.887 -4.884 1.00 90.06 93 LYS A N 1
ATOM 747 C CA . LYS A 1 93 ? -1.154 -20.368 -4.634 1.00 90.06 93 LYS A CA 1
ATOM 748 C C . LYS A 1 93 ? -1.486 -19.164 -5.521 1.00 90.06 93 LYS A C 1
ATOM 750 O O . LYS A 1 93 ? -2.576 -18.607 -5.393 1.00 90.06 93 LYS A O 1
ATOM 755 N N . GLY A 1 94 ? -0.576 -18.771 -6.411 1.00 90.12 94 GLY A N 1
ATOM 756 C CA . GLY A 1 94 ? -0.746 -17.660 -7.340 1.00 90.12 94 GLY A CA 1
ATOM 757 C C . GLY A 1 94 ? -0.502 -16.280 -6.728 1.00 90.12 94 GLY A C 1
ATOM 758 O O . GLY A 1 94 ? -0.872 -15.283 -7.347 1.00 90.12 94 GLY A O 1
ATOM 759 N N . PHE A 1 95 ? 0.103 -16.183 -5.539 1.00 90.00 95 PHE A N 1
ATOM 760 C CA . PHE A 1 95 ? 0.536 -14.894 -4.997 1.00 90.00 95 PHE A CA 1
ATOM 761 C C . PHE A 1 95 ? 1.883 -14.505 -5.585 1.00 90.00 95 PHE A C 1
ATOM 763 O O . PHE A 1 95 ? 2.775 -15.342 -5.722 1.00 90.00 95 PHE A O 1
ATOM 770 N N . ARG A 1 96 ? 2.049 -13.218 -5.896 1.00 91.75 96 ARG A N 1
ATOM 771 C CA . ARG A 1 96 ? 3.335 -12.690 -6.346 1.00 91.75 96 ARG A CA 1
ATOM 772 C C . ARG A 1 96 ? 4.369 -12.876 -5.236 1.00 91.75 96 ARG A C 1
ATOM 774 O O . ARG A 1 96 ? 4.132 -12.493 -4.091 1.00 91.75 96 ARG A O 1
ATOM 781 N N . ILE A 1 97 ? 5.531 -13.406 -5.590 1.00 94.62 97 ILE A N 1
ATOM 782 C CA . ILE A 1 97 ? 6.679 -13.486 -4.694 1.00 94.62 97 ILE A CA 1
ATOM 783 C C . ILE A 1 97 ? 7.375 -12.130 -4.708 1.00 94.62 97 ILE A C 1
ATOM 785 O O . ILE A 1 97 ? 7.836 -11.664 -5.748 1.00 94.62 97 ILE A O 1
ATOM 789 N N . ILE A 1 98 ? 7.435 -11.499 -3.540 1.00 94.38 98 ILE A N 1
ATOM 790 C CA . ILE A 1 98 ? 8.188 -10.266 -3.326 1.00 94.38 98 ILE A CA 1
ATOM 791 C C . ILE A 1 98 ? 9.640 -10.650 -3.066 1.00 94.38 98 ILE A C 1
ATOM 793 O O . ILE A 1 98 ? 9.925 -11.411 -2.139 1.00 94.38 98 ILE A O 1
ATOM 797 N N . GLU A 1 99 ? 10.547 -10.128 -3.878 1.00 93.12 99 GLU A N 1
ATOM 798 C CA . GLU A 1 99 ? 11.986 -10.360 -3.758 1.00 93.12 99 GLU A CA 1
ATOM 799 C C . GLU A 1 99 ? 12.688 -9.136 -3.151 1.00 93.12 99 GLU A C 1
ATOM 801 O O . GLU A 1 99 ? 12.119 -8.045 -3.084 1.00 93.12 99 GLU A O 1
ATOM 806 N N . GLU A 1 100 ? 13.936 -9.297 -2.698 1.00 92.50 100 GLU A N 1
ATOM 807 C CA . GLU A 1 100 ? 14.681 -8.188 -2.088 1.00 92.50 100 GLU A CA 1
ATOM 808 C C . GLU A 1 100 ? 14.874 -7.018 -3.067 1.00 92.50 100 GLU A C 1
ATOM 810 O O . GLU A 1 100 ? 14.923 -5.868 -2.643 1.00 92.50 100 GLU A O 1
ATOM 815 N N . GLU A 1 101 ? 14.960 -7.275 -4.371 1.00 88.88 101 GLU A N 1
ATOM 816 C CA . GLU A 1 101 ? 15.132 -6.243 -5.401 1.00 88.88 101 GLU A CA 1
ATOM 817 C C . GLU A 1 101 ? 13.868 -5.406 -5.636 1.00 88.88 101 GLU A C 1
ATOM 819 O O . GLU A 1 101 ? 13.937 -4.340 -6.250 1.00 88.88 101 GLU A O 1
ATOM 824 N N . ASP A 1 102 ? 12.713 -5.866 -5.151 1.00 89.44 102 ASP A N 1
ATOM 825 C CA . ASP A 1 102 ? 11.458 -5.122 -5.262 1.00 89.44 102 ASP A CA 1
ATOM 826 C C . ASP A 1 102 ? 11.350 -4.014 -4.201 1.00 89.44 102 ASP A C 1
ATOM 828 O O . ASP A 1 102 ? 10.429 -3.203 -4.248 1.00 89.44 102 ASP A O 1
ATOM 832 N N . VAL A 1 103 ? 12.268 -3.986 -3.230 1.00 91.12 103 VAL A N 1
ATOM 833 C CA . VAL A 1 103 ? 12.238 -3.076 -2.085 1.00 91.12 103 VAL A CA 1
ATOM 834 C C . VAL A 1 103 ? 13.330 -2.015 -2.207 1.00 91.12 103 VAL A C 1
ATOM 836 O O . VAL A 1 103 ? 14.508 -2.320 -2.415 1.00 91.12 103 VAL A O 1
ATOM 839 N N . ASN A 1 104 ? 12.958 -0.758 -1.964 1.00 89.38 104 ASN A N 1
ATOM 840 C CA . ASN A 1 104 ? 13.902 0.355 -1.875 1.00 89.38 104 ASN A CA 1
ATOM 841 C C . ASN A 1 104 ? 14.527 0.411 -0.475 1.00 89.38 104 ASN A C 1
ATOM 843 O O . ASN A 1 104 ? 14.022 1.038 0.455 1.00 89.38 104 ASN A O 1
ATOM 847 N N . TRP A 1 105 ? 15.640 -0.299 -0.302 1.00 92.50 105 TRP A N 1
ATOM 848 C CA . TRP A 1 105 ? 16.316 -0.399 0.990 1.00 92.50 105 TRP A CA 1
ATOM 849 C C . TRP A 1 105 ? 17.063 0.881 1.369 1.00 92.50 105 TRP A C 1
ATOM 851 O O . TRP A 1 105 ? 17.943 1.329 0.637 1.00 92.50 105 TRP A O 1
ATOM 861 N N . ASN A 1 106 ? 16.811 1.381 2.578 1.00 92.50 106 ASN A N 1
ATOM 862 C CA . ASN A 1 106 ? 17.577 2.457 3.204 1.00 92.50 106 ASN A CA 1
ATOM 863 C C . ASN A 1 106 ? 18.390 1.923 4.395 1.00 92.50 106 ASN A C 1
ATOM 865 O O . ASN A 1 106 ? 18.240 0.767 4.793 1.00 92.50 106 ASN A O 1
ATOM 869 N N . ASP A 1 107 ? 19.234 2.757 5.003 1.00 95.06 107 ASP A N 1
ATOM 870 C CA . ASP A 1 107 ? 20.111 2.339 6.109 1.00 95.06 107 ASP A CA 1
ATOM 871 C C . ASP A 1 107 ? 19.359 1.800 7.335 1.00 95.06 107 ASP A C 1
ATOM 873 O O . ASP A 1 107 ? 19.917 1.030 8.117 1.00 95.06 107 ASP A O 1
ATOM 877 N N . ARG A 1 108 ? 18.080 2.157 7.500 1.00 94.31 108 ARG A N 1
ATOM 878 C CA . ARG A 1 108 ? 17.239 1.703 8.615 1.00 94.31 108 ARG A CA 1
ATOM 879 C C . ARG A 1 108 ? 16.564 0.360 8.334 1.00 94.31 108 ARG A C 1
ATOM 881 O O . ARG A 1 108 ? 16.342 -0.407 9.267 1.00 94.31 108 ARG A O 1
ATOM 888 N N . THR A 1 109 ? 16.243 0.057 7.076 1.00 95.81 109 THR A N 1
ATOM 889 C CA . THR A 1 109 ? 15.586 -1.201 6.675 1.00 95.81 109 THR A CA 1
ATOM 890 C C . THR A 1 109 ? 16.585 -2.276 6.239 1.00 95.81 109 THR A C 1
ATOM 892 O O . THR A 1 109 ? 16.362 -3.465 6.467 1.00 95.81 109 THR A O 1
ATOM 895 N N . LYS A 1 110 ? 17.741 -1.871 5.700 1.00 96.19 110 LYS A N 1
ATOM 896 C CA . LYS A 1 110 ? 18.831 -2.739 5.223 1.00 96.19 110 LYS A CA 1
ATOM 897 C C . LYS A 1 110 ? 19.352 -3.766 6.247 1.00 96.19 110 LYS A C 1
ATOM 899 O O . LYS A 1 110 ? 19.666 -4.879 5.826 1.00 96.19 110 LYS A O 1
ATOM 904 N N . PRO A 1 111 ? 19.414 -3.492 7.562 1.00 96.56 111 PRO A N 1
ATOM 905 C CA . PRO A 1 111 ? 19.799 -4.510 8.544 1.00 96.56 111 PRO A CA 1
ATOM 906 C C . PRO A 1 111 ? 18.803 -5.676 8.671 1.00 96.56 111 PRO A C 1
ATOM 908 O O . PRO A 1 111 ? 19.164 -6.732 9.182 1.00 96.56 111 PRO A O 1
ATOM 911 N N . TYR A 1 112 ? 17.562 -5.509 8.202 1.00 96.88 112 TYR A N 1
ATOM 912 C CA . TYR A 1 112 ? 16.458 -6.452 8.412 1.00 96.88 112 TYR A CA 1
ATOM 913 C C . TYR A 1 112 ? 15.933 -7.084 7.114 1.00 96.88 112 TYR A C 1
ATOM 915 O O . TYR A 1 112 ? 14.884 -7.724 7.138 1.00 96.88 112 TYR A O 1
ATOM 923 N N . LYS A 1 113 ? 16.648 -6.940 5.987 1.00 96.44 113 LYS A N 1
ATOM 924 C CA . LYS A 1 113 ? 16.184 -7.314 4.632 1.00 96.44 113 LYS A CA 1
ATOM 925 C C . LYS A 1 113 ? 15.471 -8.655 4.535 1.00 96.44 113 LYS A C 1
ATOM 927 O O . LYS A 1 113 ? 14.346 -8.720 4.047 1.00 96.44 113 LYS A O 1
ATOM 932 N N . LYS A 1 114 ? 16.113 -9.716 5.029 1.00 96.44 114 LYS A N 1
ATOM 933 C CA . LYS A 1 114 ? 15.579 -11.082 4.951 1.00 96.44 114 LYS A CA 1
ATOM 934 C C . LYS A 1 114 ? 14.281 -11.236 5.741 1.00 96.44 114 LYS A C 1
ATOM 936 O O . LYS A 1 114 ? 13.326 -11.816 5.235 1.00 96.44 114 LYS A O 1
ATOM 941 N N . LEU A 1 115 ? 14.242 -10.688 6.959 1.00 97.06 115 LEU A N 1
ATOM 942 C CA . LEU A 1 115 ? 13.056 -10.733 7.819 1.00 97.06 115 LEU A CA 1
ATOM 943 C C . LEU A 1 115 ? 11.909 -9.935 7.203 1.00 97.06 115 LEU A C 1
ATOM 945 O O . LEU A 1 115 ? 10.801 -10.446 7.095 1.00 97.06 115 LEU A O 1
ATOM 949 N N . ILE A 1 116 ? 12.196 -8.720 6.733 1.00 97.94 116 ILE A N 1
ATOM 950 C CA . ILE A 1 116 ? 11.200 -7.865 6.092 1.00 97.94 116 ILE A CA 1
ATOM 951 C C . ILE A 1 116 ? 10.657 -8.533 4.832 1.00 97.94 116 ILE A C 1
ATOM 953 O O . ILE A 1 116 ? 9.450 -8.619 4.676 1.00 97.94 116 ILE A O 1
ATOM 957 N N . THR A 1 117 ? 11.510 -9.058 3.954 1.00 97.19 117 THR A N 1
ATOM 958 C CA . THR A 1 117 ? 1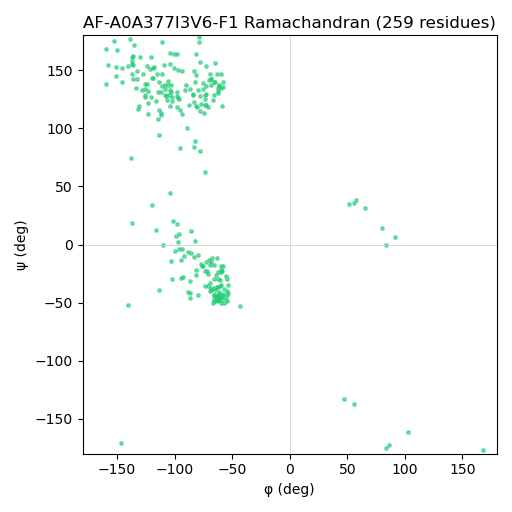1.061 -9.698 2.705 1.00 97.19 117 THR A CA 1
ATOM 959 C C . THR A 1 117 ? 10.170 -10.910 2.985 1.00 97.19 117 THR A C 1
ATOM 961 O O . THR A 1 117 ? 9.129 -11.082 2.345 1.00 97.19 117 THR A O 1
ATOM 964 N N . ALA A 1 118 ? 10.522 -11.727 3.983 1.00 96.94 118 ALA A N 1
ATOM 965 C CA . ALA A 1 118 ? 9.670 -12.825 4.432 1.00 96.94 118 ALA A CA 1
ATOM 966 C C . ALA A 1 118 ? 8.317 -12.318 4.966 1.00 96.94 118 ALA A C 1
ATOM 968 O O . ALA A 1 118 ? 7.270 -12.870 4.616 1.00 96.94 118 ALA A O 1
ATOM 969 N N . GLU A 1 119 ? 8.330 -11.240 5.752 1.00 97.62 119 GLU A N 1
ATOM 970 C CA . GLU A 1 119 ? 7.124 -10.635 6.314 1.00 97.62 119 GLU A CA 1
ATOM 971 C C . GLU A 1 119 ? 6.238 -9.984 5.245 1.00 97.62 119 GLU A C 1
ATOM 973 O O . GLU A 1 119 ? 5.025 -10.149 5.283 1.00 97.62 119 GLU A O 1
ATOM 978 N N . LEU A 1 120 ? 6.804 -9.321 4.235 1.00 96.94 120 LEU A N 1
ATOM 979 C CA . LEU A 1 120 ? 6.043 -8.747 3.121 1.00 96.94 120 LEU A CA 1
ATOM 980 C C . LEU A 1 120 ? 5.292 -9.830 2.343 1.00 96.94 120 LEU A C 1
ATOM 982 O O . LEU A 1 120 ? 4.101 -9.687 2.067 1.00 96.94 120 LEU A O 1
ATOM 986 N N . ASN A 1 121 ? 5.960 -10.948 2.045 1.00 96.38 121 ASN A N 1
ATOM 987 C CA . ASN A 1 121 ? 5.315 -12.100 1.416 1.00 96.38 121 ASN A CA 1
ATOM 988 C C . ASN A 1 121 ? 4.211 -12.686 2.306 1.00 96.38 121 ASN A C 1
ATOM 990 O O . ASN A 1 121 ? 3.170 -13.121 1.815 1.00 96.38 121 ASN A O 1
ATOM 994 N N . LYS A 1 122 ? 4.414 -12.696 3.626 1.00 95.75 122 LYS A N 1
ATOM 995 C CA . LYS A 1 122 ? 3.398 -13.137 4.582 1.00 95.75 122 LYS A CA 1
ATOM 996 C C . LYS A 1 122 ? 2.185 -12.207 4.600 1.00 95.75 122 LYS A C 1
ATOM 998 O O . LYS A 1 122 ? 1.067 -12.694 4.467 1.00 95.75 122 LYS A O 1
ATOM 1003 N N . ILE A 1 123 ? 2.396 -10.894 4.693 1.00 95.12 123 ILE A N 1
ATOM 1004 C CA . ILE A 1 123 ? 1.341 -9.875 4.615 1.00 95.12 123 ILE A CA 1
ATOM 1005 C C . ILE A 1 123 ? 0.547 -10.055 3.323 1.00 95.12 123 ILE A C 1
ATOM 1007 O O . ILE A 1 123 ? -0.678 -10.121 3.369 1.00 95.12 123 ILE A O 1
ATOM 1011 N N . HIS A 1 124 ? 1.231 -10.188 2.186 1.00 94.19 124 HIS A N 1
ATOM 1012 C CA . HIS A 1 124 ? 0.586 -10.344 0.886 1.00 94.19 124 HIS A CA 1
ATOM 1013 C C . HIS A 1 124 ? -0.313 -11.593 0.807 1.00 94.19 124 HIS A C 1
ATOM 1015 O O . HIS A 1 124 ? -1.382 -11.541 0.199 1.00 94.19 124 HIS A O 1
ATOM 1021 N N . ARG A 1 125 ? 0.073 -12.691 1.473 1.00 93.44 125 ARG A N 1
ATOM 1022 C CA . ARG A 1 125 ? -0.717 -13.932 1.539 1.00 93.44 125 ARG A CA 1
ATOM 1023 C C . ARG A 1 125 ? -1.863 -13.892 2.550 1.00 93.44 125 ARG A C 1
ATOM 1025 O O . ARG A 1 125 ? -2.948 -14.393 2.268 1.00 93.44 125 ARG A O 1
ATOM 1032 N N . GLU A 1 126 ? -1.619 -13.369 3.748 1.00 93.12 126 GLU A N 1
ATOM 1033 C CA . GLU A 1 126 ? -2.543 -13.491 4.887 1.00 93.12 126 GLU A CA 1
ATOM 1034 C C . GLU A 1 126 ? -3.513 -12.311 5.007 1.00 93.12 126 GLU A C 1
ATOM 1036 O O . GLU A 1 126 ? -4.628 -12.456 5.517 1.00 93.12 126 GLU A O 1
ATOM 1041 N N . ASN A 1 127 ? -3.116 -11.128 4.541 1.00 92.38 127 ASN A N 1
ATOM 1042 C CA . ASN A 1 127 ? -3.942 -9.938 4.626 1.00 92.38 127 ASN A CA 1
ATOM 1043 C C . ASN A 1 127 ? -4.836 -9.828 3.385 1.00 92.38 127 ASN A C 1
ATOM 1045 O O . ASN A 1 127 ? -4.433 -9.325 2.338 1.00 92.38 127 ASN A O 1
ATOM 1049 N N . ALA A 1 128 ? -6.103 -10.225 3.527 1.00 88.75 128 ALA A N 1
ATOM 1050 C CA . ALA A 1 128 ? -7.087 -10.205 2.440 1.00 88.75 128 ALA A CA 1
ATOM 1051 C C . ALA A 1 128 ? -7.319 -8.816 1.801 1.00 88.75 128 ALA A C 1
ATOM 1053 O O . ALA A 1 128 ? -7.859 -8.733 0.694 1.00 88.75 128 ALA A O 1
ATOM 1054 N N . LYS A 1 129 ? -6.940 -7.723 2.481 1.00 89.75 129 LYS A N 1
ATOM 1055 C CA . LYS A 1 129 ? -7.011 -6.350 1.956 1.00 89.75 129 LYS A CA 1
ATOM 1056 C C . LYS A 1 129 ? -5.715 -5.910 1.261 1.00 89.75 129 LYS A C 1
ATOM 1058 O O . LYS A 1 129 ? -5.735 -4.897 0.573 1.00 89.75 129 LYS A O 1
ATOM 1063 N N . CYS A 1 130 ? -4.631 -6.678 1.363 1.00 91.06 130 CYS A N 1
ATOM 1064 C CA . CYS A 1 130 ? -3.326 -6.390 0.763 1.00 91.06 130 CYS A CA 1
ATOM 1065 C C . CYS A 1 130 ? -3.028 -7.240 -0.489 1.00 91.06 130 CYS A C 1
ATOM 1067 O O . CYS A 1 130 ? -1.925 -7.751 -0.688 1.00 91.06 130 CYS A O 1
ATOM 1069 N N . LYS A 1 131 ? -4.023 -7.381 -1.377 1.00 86.00 131 LYS A N 1
ATOM 1070 C CA . LYS A 1 131 ? -3.826 -8.031 -2.688 1.00 86.00 131 LYS A CA 1
ATOM 1071 C C . LYS A 1 131 ? -2.889 -7.246 -3.602 1.00 86.00 131 LYS A C 1
ATOM 1073 O O . LYS A 1 131 ? -2.238 -7.824 -4.458 1.00 86.00 131 LYS A O 1
ATOM 1078 N N . LYS A 1 132 ? -2.861 -5.926 -3.442 1.00 88.38 132 LYS A N 1
ATOM 1079 C CA . LYS A 1 132 ? -1.894 -5.040 -4.081 1.00 88.38 132 LYS A CA 1
ATOM 1080 C C . LYS A 1 132 ? -1.019 -4.492 -2.976 1.00 88.38 132 LYS A C 1
ATOM 1082 O O . LYS A 1 132 ? -1.525 -3.770 -2.124 1.00 88.38 132 LYS A O 1
ATOM 1087 N N . ILE A 1 133 ? 0.235 -4.900 -2.959 1.00 92.12 133 ILE A N 1
ATOM 1088 C CA . ILE A 1 133 ? 1.242 -4.441 -2.011 1.00 92.12 133 ILE A CA 1
ATOM 1089 C C . ILE A 1 133 ? 2.276 -3.649 -2.791 1.00 92.12 133 ILE A C 1
ATOM 1091 O O . ILE A 1 133 ? 2.619 -4.038 -3.907 1.00 92.12 133 ILE A O 1
ATOM 1095 N N . ASP A 1 134 ? 2.744 -2.555 -2.207 1.00 91.56 134 ASP A N 1
ATOM 1096 C CA . ASP A 1 134 ? 3.802 -1.726 -2.763 1.00 91.56 134 ASP A CA 1
ATOM 1097 C C . ASP A 1 134 ? 5.045 -1.802 -1.859 1.00 91.56 134 ASP A C 1
ATOM 1099 O O . ASP A 1 134 ? 5.139 -1.085 -0.857 1.00 91.56 134 ASP A O 1
ATOM 1103 N N . PRO A 1 135 ? 5.994 -2.709 -2.158 1.00 92.19 135 PRO A N 1
ATOM 1104 C CA . PRO A 1 135 ? 7.227 -2.857 -1.390 1.00 92.19 135 PRO A CA 1
ATOM 1105 C C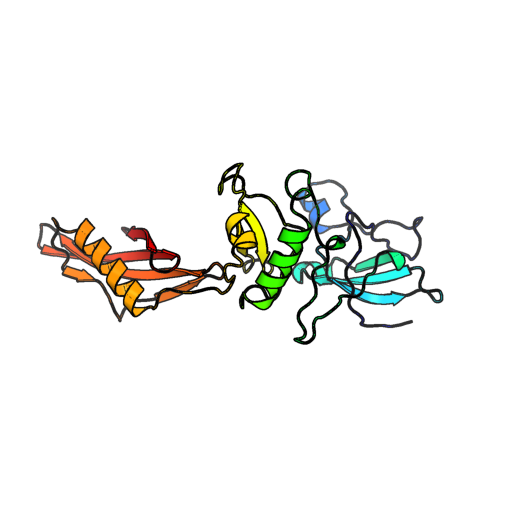 . PRO A 1 135 ? 8.196 -1.678 -1.555 1.00 92.19 135 PRO A C 1
ATOM 1107 O O . PRO A 1 135 ? 9.100 -1.523 -0.731 1.00 92.19 135 PRO A O 1
ATOM 1110 N N . ALA A 1 136 ? 8.027 -0.850 -2.592 1.00 87.44 136 ALA A N 1
ATOM 1111 C CA . ALA A 1 136 ? 8.927 0.257 -2.901 1.00 87.44 136 ALA A CA 1
ATOM 1112 C C . ALA A 1 136 ? 8.809 1.402 -1.882 1.00 87.44 136 ALA A C 1
ATOM 1114 O O . ALA A 1 136 ? 9.780 2.120 -1.647 1.00 87.44 136 ALA A O 1
ATOM 1115 N N . VAL A 1 137 ? 7.648 1.523 -1.229 1.00 88.56 137 VAL A N 1
ATOM 1116 C CA . VAL A 1 137 ? 7.353 2.529 -0.191 1.00 88.56 137 VAL A CA 1
ATOM 1117 C C . VAL A 1 137 ? 7.504 1.995 1.240 1.00 88.56 137 VAL A C 1
ATOM 1119 O O . VAL A 1 137 ? 6.980 2.577 2.192 1.00 88.56 137 VAL A O 1
ATOM 1122 N N . LEU A 1 138 ? 8.208 0.873 1.414 1.00 95.12 138 LEU A N 1
ATOM 1123 C CA . LEU A 1 138 ? 8.557 0.341 2.729 1.00 95.12 138 LEU A CA 1
ATOM 1124 C C . LEU A 1 138 ? 9.447 1.327 3.500 1.00 95.12 138 LEU A C 1
ATOM 1126 O O . LEU A 1 138 ? 10.515 1.714 3.027 1.00 95.12 138 LEU A O 1
ATOM 1130 N N . ASP A 1 139 ? 9.094 1.616 4.754 1.00 95.62 139 ASP A N 1
ATOM 1131 C CA . ASP A 1 139 ? 9.987 2.356 5.649 1.00 95.62 139 ASP A CA 1
ATOM 1132 C C . ASP A 1 139 ? 9.760 2.036 7.137 1.00 95.62 139 ASP A C 1
ATOM 1134 O O . ASP A 1 139 ? 8.856 1.295 7.530 1.00 95.62 139 ASP A O 1
ATOM 1138 N N . VAL A 1 140 ? 10.612 2.603 7.990 1.00 96.31 140 VAL A N 1
ATOM 1139 C CA . VAL A 1 140 ? 10.477 2.575 9.448 1.00 96.31 140 VAL A CA 1
ATOM 1140 C C . VAL A 1 140 ? 9.544 3.696 9.904 1.00 96.31 140 VAL A C 1
ATOM 1142 O O . VAL A 1 140 ? 9.727 4.866 9.569 1.00 96.31 140 VAL A O 1
ATOM 1145 N N . SER A 1 141 ? 8.553 3.352 10.722 1.00 95.25 141 SER A N 1
ATOM 1146 C CA . SER A 1 141 ? 7.627 4.304 11.328 1.00 95.25 141 SER A CA 1
ATOM 1147 C C . SER A 1 141 ? 8.350 5.213 12.323 1.00 95.25 141 SER A C 1
ATOM 1149 O O . SER A 1 141 ? 8.914 4.746 13.309 1.00 95.25 141 SER A O 1
ATOM 1151 N N . SER A 1 142 ? 8.257 6.528 12.129 1.00 91.50 142 SER A N 1
ATOM 1152 C CA . SER A 1 142 ? 8.822 7.525 13.051 1.00 91.50 142 SER A CA 1
ATOM 1153 C C . SER A 1 142 ? 8.016 7.698 14.344 1.00 91.50 142 SER A C 1
ATOM 1155 O O . SER A 1 142 ? 8.529 8.215 15.330 1.00 91.50 142 SER A O 1
ATOM 1157 N N . THR A 1 143 ? 6.753 7.264 14.353 1.00 90.56 143 THR A N 1
ATOM 1158 C CA . THR A 1 143 ? 5.804 7.475 15.463 1.00 90.56 143 THR A CA 1
ATOM 1159 C C . THR A 1 143 ? 5.459 6.199 16.230 1.00 90.56 143 THR A C 1
ATOM 1161 O O . THR A 1 143 ? 4.654 6.233 17.160 1.00 90.56 143 THR A O 1
ATOM 1164 N N . LYS A 1 144 ? 6.026 5.050 15.841 1.00 91.69 144 LYS A N 1
ATOM 1165 C CA . LYS A 1 144 ? 5.711 3.740 16.430 1.00 91.69 144 LYS A CA 1
ATOM 1166 C C . LYS A 1 144 ? 6.990 2.944 16.655 1.00 91.69 144 LYS A C 1
ATOM 1168 O O . LYS A 1 144 ? 7.901 2.999 15.838 1.00 91.69 144 LYS A O 1
ATOM 1173 N N . GLY A 1 145 ? 6.999 2.136 17.712 1.00 93.12 145 GLY A N 1
ATOM 1174 C CA . GLY A 1 145 ? 8.114 1.246 18.035 1.00 93.12 145 GLY A CA 1
ATOM 1175 C C . GLY A 1 145 ? 9.211 1.910 18.860 1.00 93.12 145 GLY A C 1
ATOM 1176 O O . GLY A 1 145 ? 9.070 3.028 19.350 1.00 93.12 145 GLY A O 1
ATOM 1177 N N . THR A 1 146 ? 10.304 1.177 19.039 1.00 94.06 146 THR A N 1
ATOM 1178 C CA . THR A 1 146 ? 11.504 1.619 19.760 1.00 94.06 146 THR A CA 1
ATOM 1179 C C . THR A 1 146 ? 12.749 1.229 18.968 1.00 94.06 146 THR A C 1
ATOM 1181 O O . THR A 1 146 ? 12.670 0.468 18.008 1.00 94.06 146 THR A O 1
ATOM 1184 N N . LYS A 1 147 ? 13.933 1.691 19.387 1.00 90.88 147 LYS A N 1
ATOM 1185 C CA . LYS A 1 147 ? 15.196 1.279 18.751 1.00 90.88 147 LYS A CA 1
ATOM 1186 C C . LYS A 1 147 ? 15.437 -0.237 18.832 1.00 90.88 147 LYS A C 1
ATOM 1188 O O . LYS A 1 147 ? 15.980 -0.812 17.898 1.00 90.88 147 LYS A O 1
ATOM 1193 N N . SER A 1 148 ? 15.044 -0.878 19.936 1.00 94.38 148 SER A N 1
ATOM 1194 C CA . SER A 1 148 ? 15.188 -2.329 20.129 1.00 94.38 148 SER A CA 1
ATOM 1195 C C . SER A 1 148 ? 14.081 -3.144 19.458 1.00 94.38 148 SER A C 1
ATOM 1197 O O . SER A 1 148 ? 14.279 -4.324 19.185 1.00 94.38 148 SER A O 1
ATOM 1199 N N . ASN A 1 149 ? 12.931 -2.530 19.180 1.00 96.38 149 ASN A N 1
ATOM 1200 C CA . ASN A 1 149 ? 11.820 -3.148 18.470 1.00 96.38 149 ASN A CA 1
ATOM 1201 C C . ASN A 1 149 ? 11.234 -2.154 17.452 1.00 96.38 149 ASN A C 1
ATOM 1203 O O . ASN A 1 149 ? 10.183 -1.549 17.716 1.00 96.38 149 ASN A O 1
ATOM 1207 N N . PRO A 1 150 ? 11.932 -1.923 16.324 1.00 97.25 150 PRO A N 1
ATOM 1208 C CA . PRO A 1 150 ? 11.464 -0.994 15.307 1.00 97.25 150 PRO A CA 1
ATOM 1209 C C . PRO A 1 150 ? 10.143 -1.480 14.712 1.00 97.25 150 PRO A C 1
ATOM 1211 O O . PRO A 1 150 ? 9.904 -2.684 14.591 1.00 97.25 150 PRO A O 1
ATOM 1214 N N . VAL A 1 151 ? 9.291 -0.524 14.343 1.00 97.88 151 VAL A N 1
ATOM 1215 C CA . VAL A 1 151 ? 8.052 -0.776 13.605 1.00 97.88 151 VAL A CA 1
ATOM 1216 C C . VAL A 1 151 ? 8.251 -0.304 12.178 1.00 97.88 151 VAL A C 1
ATOM 1218 O O . VAL A 1 151 ? 8.569 0.859 11.945 1.00 97.88 151 VAL A O 1
ATOM 1221 N N . PHE A 1 152 ? 8.033 -1.204 11.238 1.00 97.75 152 PHE A N 1
ATOM 1222 C CA . PHE A 1 152 ? 8.042 -0.954 9.808 1.00 97.75 152 PHE A CA 1
ATOM 1223 C C . PHE A 1 152 ? 6.612 -0.769 9.313 1.00 97.75 152 PHE A C 1
ATOM 1225 O O . PHE A 1 152 ? 5.646 -1.134 9.996 1.00 97.75 152 PHE A O 1
ATOM 1232 N N . TYR A 1 153 ? 6.477 -0.209 8.120 1.00 96.19 153 TYR A N 1
ATOM 1233 C CA . TYR A 1 153 ? 5.223 -0.217 7.394 1.00 96.19 153 TYR A CA 1
ATOM 1234 C C . TYR A 1 153 ? 5.442 -0.450 5.906 1.00 96.19 153 TYR A C 1
ATOM 1236 O O . TYR A 1 153 ? 6.495 -0.124 5.364 1.00 96.19 153 TYR A O 1
ATOM 1244 N N . VAL A 1 154 ? 4.417 -1.002 5.268 1.00 95.94 154 VAL A N 1
ATOM 1245 C CA . VAL A 1 154 ? 4.291 -1.121 3.815 1.00 95.94 154 VAL A CA 1
ATOM 1246 C C . VAL A 1 154 ? 2.899 -0.654 3.405 1.00 95.94 154 VAL A C 1
ATOM 1248 O O . VAL A 1 154 ? 1.948 -0.790 4.185 1.00 95.94 154 VAL A O 1
ATOM 1251 N N . THR A 1 155 ? 2.772 -0.105 2.203 1.00 93.88 155 THR A N 1
ATOM 1252 C CA . THR A 1 155 ? 1.484 0.346 1.671 1.00 93.88 155 THR A CA 1
ATOM 1253 C C . THR A 1 155 ? 0.802 -0.781 0.909 1.00 93.88 155 THR A C 1
ATOM 1255 O O . THR A 1 155 ? 1.418 -1.511 0.133 1.00 93.88 155 THR A O 1
ATOM 1258 N N . CYS A 1 156 ? -0.499 -0.913 1.132 1.00 92.62 156 CYS A N 1
ATOM 1259 C CA . CYS A 1 156 ? -1.384 -1.817 0.423 1.00 92.62 156 CYS A CA 1
ATOM 1260 C C . CYS A 1 156 ? -2.488 -1.012 -0.271 1.00 92.62 156 CYS A C 1
ATOM 1262 O O . CYS A 1 156 ? -3.018 -0.066 0.309 1.00 92.62 156 CYS A O 1
ATOM 1264 N N . GLY A 1 157 ? -2.896 -1.426 -1.469 1.00 89.75 157 GLY A N 1
ATOM 1265 C CA . GLY A 1 157 ? -3.914 -0.744 -2.270 1.00 89.75 157 GLY A CA 1
ATOM 1266 C C . GLY A 1 157 ? -3.367 0.420 -3.102 1.00 89.75 157 GLY A C 1
ATOM 1267 O O . GLY A 1 157 ? -2.169 0.659 -3.156 1.00 89.75 157 GLY A O 1
ATOM 1268 N N . GLU A 1 158 ? -4.270 1.134 -3.774 1.00 85.88 158 GLU A N 1
ATOM 1269 C CA . GLU A 1 158 ? -3.954 2.287 -4.631 1.00 85.88 158 GLU A CA 1
ATOM 1270 C C . GLU A 1 158 ? -4.959 3.426 -4.393 1.00 85.88 158 GLU A C 1
ATOM 1272 O O . GLU A 1 158 ? -6.108 3.198 -3.986 1.00 85.88 158 GLU A O 1
ATOM 1277 N N . GLY A 1 159 ? -4.543 4.661 -4.688 1.00 84.12 159 GLY A N 1
ATOM 1278 C CA . GLY A 1 159 ? -5.397 5.850 -4.611 1.00 84.12 159 GLY A CA 1
ATOM 1279 C C . GLY A 1 159 ? -6.028 6.037 -3.228 1.00 84.12 159 GLY A C 1
ATOM 1280 O O . GLY A 1 159 ? -5.388 5.825 -2.202 1.00 84.12 159 GLY A O 1
ATOM 1281 N N . LEU A 1 160 ? -7.318 6.384 -3.189 1.00 83.19 160 LEU A N 1
ATOM 1282 C CA . LEU A 1 160 ? -8.059 6.615 -1.936 1.00 83.19 160 LEU A CA 1
ATOM 1283 C C . LEU A 1 160 ? -8.268 5.350 -1.087 1.00 83.19 160 LEU A C 1
ATOM 1285 O O . LEU A 1 160 ? -8.703 5.445 0.058 1.00 83.19 160 LEU A O 1
ATOM 1289 N N . SER A 1 161 ? -7.992 4.169 -1.647 1.00 83.81 161 SER A N 1
ATOM 1290 C CA . SER A 1 161 ? -8.086 2.891 -0.935 1.00 83.81 161 SER A CA 1
ATOM 1291 C C . SER A 1 161 ? -6.764 2.447 -0.310 1.00 83.81 161 SER A C 1
ATOM 1293 O O . SER A 1 161 ? -6.741 1.420 0.371 1.00 83.81 161 SER A O 1
ATOM 1295 N N . ALA A 1 162 ? -5.681 3.199 -0.538 1.00 89.81 162 ALA A N 1
ATOM 1296 C CA . ALA A 1 162 ? -4.368 2.881 -0.007 1.00 89.81 162 ALA A CA 1
ATOM 1297 C C . ALA A 1 162 ? -4.345 2.964 1.528 1.00 89.81 162 ALA A C 1
ATOM 1299 O O . ALA A 1 162 ? -4.939 3.855 2.139 1.00 89.81 162 ALA A O 1
ATOM 1300 N N . PHE A 1 163 ? -3.653 2.023 2.163 1.00 91.56 163 PHE A N 1
ATOM 1301 C CA . PHE A 1 163 ? -3.489 1.980 3.611 1.00 91.56 163 PHE A CA 1
ATOM 1302 C C . PHE A 1 163 ? -2.169 1.321 4.002 1.00 91.56 163 PHE A C 1
ATOM 1304 O O . PHE A 1 163 ? -1.670 0.440 3.308 1.00 91.56 163 PHE A O 1
ATOM 1311 N N . ASN A 1 164 ? -1.644 1.703 5.165 1.00 93.19 164 ASN A N 1
ATOM 1312 C CA . ASN A 1 164 ? -0.400 1.140 5.678 1.00 93.19 164 ASN A CA 1
ATOM 1313 C C . ASN A 1 164 ? -0.675 -0.074 6.567 1.00 93.19 164 ASN A C 1
ATOM 1315 O O . ASN A 1 164 ? -1.499 -0.012 7.487 1.00 93.19 164 ASN A O 1
ATOM 1319 N N . VAL A 1 165 ? 0.067 -1.152 6.330 1.00 93.88 165 VAL A N 1
ATOM 1320 C CA . VAL A 1 165 ? 0.188 -2.292 7.243 1.00 93.88 165 VAL A CA 1
ATOM 1321 C C . VAL A 1 165 ? 1.461 -2.106 8.053 1.00 93.88 165 VAL A C 1
ATOM 1323 O O . VAL A 1 165 ? 2.532 -1.922 7.484 1.00 93.88 165 VAL A O 1
ATOM 1326 N N . PHE A 1 166 ? 1.338 -2.144 9.379 1.00 93.81 166 PHE A N 1
ATOM 1327 C CA . PHE A 1 166 ? 2.454 -1.968 10.306 1.00 93.81 166 PHE A CA 1
ATOM 1328 C C . PHE A 1 166 ? 2.855 -3.304 10.925 1.00 93.81 166 PHE A C 1
ATOM 1330 O O . PHE A 1 166 ? 1.989 -4.056 11.370 1.00 93.81 166 PHE A O 1
ATOM 1337 N N . PHE A 1 167 ? 4.156 -3.552 11.030 1.00 95.44 167 PHE A N 1
ATOM 1338 C CA . PHE A 1 167 ? 4.713 -4.765 11.628 1.00 95.44 167 PHE A CA 1
ATOM 1339 C C . PHE A 1 167 ? 6.026 -4.446 12.345 1.00 95.44 167 PHE A C 1
ATOM 1341 O O . PHE A 1 167 ? 6.815 -3.624 11.887 1.00 95.44 167 PHE A O 1
ATOM 1348 N N . SER A 1 168 ? 6.254 -5.050 13.509 1.00 96.75 168 SER A N 1
ATOM 1349 C CA . SER A 1 168 ? 7.465 -4.836 14.308 1.00 96.75 168 SER A CA 1
ATOM 1350 C C . SER A 1 168 ? 8.491 -5.953 14.142 1.00 96.75 168 SER A C 1
ATOM 1352 O O . SER A 1 168 ? 8.162 -7.055 13.705 1.00 96.75 168 SER A O 1
ATOM 1354 N N . LEU A 1 169 ? 9.735 -5.699 14.560 1.00 97.00 169 LEU A N 1
ATOM 1355 C CA . LEU A 1 169 ? 10.764 -6.741 14.657 1.00 97.00 169 LEU A CA 1
ATOM 1356 C C . LEU A 1 169 ? 10.300 -7.936 15.508 1.00 97.00 169 LEU A C 1
ATOM 1358 O O . LEU A 1 169 ? 10.525 -9.087 15.142 1.00 97.00 169 LEU A O 1
ATOM 1362 N N . GLY A 1 170 ? 9.600 -7.672 16.612 1.00 96.44 170 GLY A N 1
ATOM 1363 C CA . GLY A 1 170 ? 8.988 -8.708 17.440 1.00 96.44 170 GLY A CA 1
ATOM 1364 C C . GLY A 1 170 ? 7.883 -9.490 16.721 1.00 96.44 170 GLY A C 1
ATOM 1365 O O . GLY A 1 170 ? 7.806 -10.709 16.879 1.00 96.44 170 GLY A O 1
ATOM 1366 N N . ASP A 1 171 ? 7.053 -8.829 15.907 1.00 94.31 171 ASP A N 1
ATOM 1367 C CA . ASP A 1 171 ? 6.007 -9.509 15.126 1.00 94.31 171 ASP A CA 1
ATOM 1368 C C . ASP A 1 171 ? 6.626 -10.472 14.098 1.00 94.31 171 ASP A C 1
ATOM 1370 O O . ASP A 1 171 ? 6.203 -11.627 14.023 1.00 94.31 171 ASP A O 1
ATOM 1374 N N . MET A 1 172 ? 7.679 -10.032 13.395 1.00 96.00 172 MET A N 1
ATOM 1375 C CA . MET A 1 172 ? 8.428 -10.857 12.435 1.00 96.00 172 MET A CA 1
ATOM 1376 C C . MET A 1 172 ? 9.067 -12.075 13.115 1.00 96.00 172 MET A C 1
ATOM 1378 O O . MET A 1 172 ? 8.912 -13.203 12.653 1.00 96.00 172 MET A O 1
ATOM 1382 N N . ASN A 1 173 ? 9.741 -11.868 14.252 1.00 95.00 173 ASN A N 1
ATOM 1383 C CA . ASN A 1 173 ? 10.439 -12.940 14.970 1.00 95.00 173 ASN A CA 1
ATOM 1384 C C . ASN A 1 173 ? 9.490 -13.961 15.612 1.00 95.00 173 ASN A C 1
ATOM 1386 O O . ASN A 1 173 ? 9.831 -15.135 15.723 1.00 95.00 173 ASN A O 1
ATOM 1390 N N . SER A 1 174 ? 8.311 -13.523 16.057 1.00 94.00 174 SER A N 1
ATOM 1391 C CA . SER A 1 174 ? 7.300 -14.410 16.648 1.00 94.00 174 SER A CA 1
ATOM 1392 C C . SER A 1 174 ? 6.427 -15.112 15.609 1.00 94.00 174 SER A C 1
ATOM 1394 O O . SER A 1 174 ? 5.657 -16.002 15.965 1.00 94.00 174 SER A O 1
ATOM 1396 N N . GLY A 1 175 ? 6.506 -14.712 14.336 1.00 90.25 175 GLY A N 1
ATOM 1397 C CA . GLY A 1 175 ? 5.632 -15.240 13.297 1.00 90.25 175 GLY A CA 1
ATOM 1398 C C . GLY A 1 175 ? 4.164 -14.872 13.521 1.00 90.25 175 GLY A C 1
ATOM 1399 O O . GLY A 1 175 ? 3.273 -15.622 13.117 1.00 90.25 175 GLY A O 1
ATOM 1400 N N . LYS A 1 176 ? 3.881 -13.711 14.116 1.00 90.81 176 LYS A N 1
ATOM 1401 C CA . LYS A 1 176 ? 2.510 -13.242 14.361 1.00 90.81 176 LYS A CA 1
ATOM 1402 C C . LYS A 1 176 ? 1.705 -13.143 13.064 1.00 90.81 176 LYS A C 1
ATOM 1404 O O . LYS A 1 176 ? 2.214 -12.639 12.067 1.00 90.81 176 LYS A O 1
ATOM 1409 N N . SER A 1 177 ? 0.462 -13.625 13.077 1.00 88.50 177 SER A N 1
ATOM 1410 C CA . SER A 1 177 ? -0.438 -13.551 11.917 1.00 88.50 177 SER A CA 1
ATOM 1411 C C . SER A 1 177 ? -0.657 -12.107 11.456 1.00 88.50 177 SER A C 1
ATOM 1413 O O . SER A 1 177 ? -0.858 -11.211 12.284 1.00 88.50 177 SER A O 1
ATOM 1415 N N . GLN A 1 178 ? -0.680 -11.919 10.137 1.00 89.50 178 GLN A N 1
ATOM 1416 C CA . GLN A 1 178 ? -0.980 -10.651 9.466 1.00 89.50 178 GLN A CA 1
ATOM 1417 C C . GLN A 1 178 ? -2.435 -10.571 8.982 1.00 89.50 178 GLN A C 1
ATOM 1419 O O . GLN A 1 178 ? -2.834 -9.613 8.313 1.00 89.50 178 GLN A O 1
ATOM 1424 N N . SER A 1 179 ? -3.257 -11.560 9.347 1.00 87.56 179 SER A N 1
ATOM 1425 C CA . SER A 1 179 ? -4.695 -11.542 9.100 1.00 87.56 179 SER A CA 1
ATOM 1426 C C . SER A 1 179 ? -5.368 -10.374 9.822 1.00 87.56 179 SER A C 1
ATOM 1428 O O . SER A 1 179 ? -5.158 -10.147 11.018 1.00 87.56 179 SER A O 1
ATOM 1430 N N . ILE A 1 180 ? -6.244 -9.665 9.114 1.00 86.31 180 ILE A N 1
ATOM 1431 C CA . ILE A 1 180 ? -7.051 -8.608 9.716 1.00 86.31 180 ILE A CA 1
ATOM 1432 C C . ILE A 1 180 ? -8.214 -9.221 10.493 1.00 86.31 180 ILE A C 1
ATOM 1434 O O . ILE A 1 180 ? -9.022 -9.965 9.941 1.00 86.31 180 ILE A O 1
ATOM 1438 N N . GLU A 1 181 ? -8.342 -8.818 11.753 1.00 87.25 181 GLU A N 1
ATOM 1439 C CA . GLU A 1 181 ? -9.475 -9.155 12.607 1.00 87.25 181 GLU A CA 1
ATOM 1440 C C . GLU A 1 181 ? -10.266 -7.899 12.965 1.00 87.25 181 GLU A C 1
ATOM 1442 O O . GLU A 1 181 ? -9.709 -6.906 13.441 1.00 87.25 181 GLU A O 1
ATOM 1447 N N . TYR A 1 182 ? -11.583 -7.971 12.796 1.00 92.50 182 TYR A N 1
ATOM 1448 C CA . TYR A 1 182 ? -12.504 -6.908 13.174 1.00 92.50 182 TYR A CA 1
ATOM 1449 C C . TYR A 1 182 ? -13.276 -7.294 14.437 1.00 92.50 182 TYR A C 1
ATOM 1451 O O . TYR A 1 182 ? -13.730 -8.429 14.583 1.00 92.50 182 TYR A O 1
ATOM 1459 N N . ILE A 1 183 ? -13.490 -6.335 15.342 1.00 95.94 183 ILE A N 1
ATOM 1460 C CA . ILE A 1 183 ? -14.459 -6.501 16.434 1.00 95.94 183 ILE A CA 1
ATOM 1461 C C . ILE A 1 183 ? -15.851 -6.743 15.860 1.00 95.94 183 ILE A C 1
ATOM 1463 O O . ILE A 1 183 ? -16.275 -6.018 14.965 1.00 95.94 183 ILE A O 1
ATOM 1467 N N . SER A 1 184 ? -16.597 -7.713 16.389 1.00 95.88 184 SER A N 1
ATOM 1468 C CA . SER A 1 184 ? -17.975 -7.937 15.942 1.00 95.88 184 SER A CA 1
ATOM 1469 C C . SER A 1 184 ? -18.844 -6.697 16.177 1.00 95.88 184 SER A C 1
ATOM 1471 O O . SER A 1 184 ? -18.679 -5.982 17.167 1.00 95.88 184 SER A O 1
ATOM 1473 N N . GLN A 1 185 ? -19.811 -6.452 15.291 1.00 95.94 185 GLN A N 1
ATOM 1474 C CA . GLN A 1 185 ? -20.715 -5.303 15.406 1.00 95.94 185 GLN A CA 1
ATOM 1475 C C . GLN A 1 185 ? -21.418 -5.255 16.769 1.00 95.94 185 GLN A C 1
ATOM 1477 O O . GLN A 1 185 ? -21.457 -4.206 17.409 1.00 95.94 185 GLN A O 1
ATOM 1482 N N . GLN A 1 186 ? -21.900 -6.401 17.256 1.00 95.62 186 GLN A N 1
ATOM 1483 C CA . GLN A 1 186 ? -22.541 -6.513 18.569 1.00 95.62 186 GLN A CA 1
ATOM 1484 C C . GLN A 1 186 ? -21.605 -6.070 19.700 1.00 95.62 186 GLN A C 1
ATOM 1486 O O . GLN A 1 186 ? -21.989 -5.275 20.556 1.00 95.62 186 GLN A O 1
ATOM 1491 N N . LYS A 1 187 ? -20.351 -6.533 19.688 1.00 96.75 187 LYS A N 1
ATOM 1492 C CA . LYS A 1 187 ? -19.373 -6.167 20.715 1.00 96.75 187 LYS A CA 1
ATOM 1493 C C . LYS A 1 187 ? -18.973 -4.693 20.615 1.00 96.75 187 LYS A C 1
ATOM 1495 O O . LYS A 1 187 ? -18.836 -4.043 21.649 1.00 96.75 187 LYS A O 1
ATOM 1500 N N . ALA A 1 188 ? -18.846 -4.150 19.403 1.00 97.25 188 ALA A N 1
ATOM 1501 C CA . ALA A 1 188 ? -18.574 -2.729 19.185 1.00 97.25 188 ALA A CA 1
ATOM 1502 C C . ALA A 1 188 ? -19.697 -1.851 19.761 1.00 97.25 188 ALA A C 1
ATOM 1504 O O . ALA A 1 188 ? -19.420 -0.896 20.486 1.00 97.25 188 ALA A O 1
ATOM 1505 N N . ILE A 1 189 ? -20.962 -2.214 19.512 1.00 96.88 189 ILE A N 1
ATOM 1506 C CA . ILE A 1 189 ? -22.141 -1.543 20.082 1.00 96.88 189 ILE A CA 1
ATOM 1507 C C . ILE A 1 189 ? -22.079 -1.544 21.610 1.00 96.88 189 ILE A C 1
ATOM 1509 O O . ILE A 1 189 ? -22.201 -0.487 22.227 1.00 96.88 189 ILE A O 1
ATOM 1513 N N . LEU A 1 190 ? -21.840 -2.708 22.221 1.00 95.94 190 LEU A N 1
ATOM 1514 C CA . LEU A 1 190 ? -21.793 -2.847 23.678 1.00 95.94 190 LEU A CA 1
ATOM 1515 C C . LEU A 1 190 ? -20.677 -2.009 24.313 1.00 95.94 190 LEU A C 1
ATOM 1517 O O . LEU A 1 190 ? -20.899 -1.348 25.328 1.00 95.94 190 LEU A O 1
ATOM 1521 N N . LEU A 1 191 ? -19.478 -2.016 23.726 1.00 96.69 191 LEU A N 1
ATOM 1522 C CA . LEU A 1 191 ? -18.348 -1.242 24.244 1.00 96.69 191 LEU A CA 1
ATOM 1523 C C . LEU A 1 191 ? -18.550 0.267 24.063 1.00 96.69 191 LEU A C 1
ATOM 1525 O O . LEU A 1 191 ? -18.254 1.026 24.985 1.00 96.69 191 LEU A O 1
ATOM 1529 N N . CYS A 1 192 ? -19.094 0.695 22.921 1.00 96.50 192 CYS A N 1
ATOM 1530 C CA . CYS A 1 192 ? -19.412 2.100 22.666 1.00 96.50 192 CYS A CA 1
ATOM 1531 C C . CYS A 1 192 ? -20.482 2.607 23.644 1.00 96.50 192 CYS A C 1
ATOM 1533 O O . CYS A 1 192 ? -20.287 3.621 24.312 1.00 96.50 192 CYS A O 1
ATOM 1535 N N . GLU A 1 193 ? -21.578 1.859 23.814 1.00 95.38 193 GLU A N 1
ATOM 1536 C CA . GLU A 1 193 ? -22.633 2.186 24.777 1.00 95.38 193 GLU A CA 1
ATOM 1537 C C . GLU A 1 193 ? -22.081 2.274 26.206 1.00 95.38 193 GLU A C 1
ATOM 1539 O O . GLU A 1 193 ? -22.415 3.204 26.943 1.00 95.38 193 GLU A O 1
ATOM 1544 N N . LYS A 1 194 ? -21.226 1.324 26.606 1.00 94.56 194 LYS A N 1
ATOM 1545 C CA . LYS A 1 194 ? -20.595 1.321 27.931 1.00 94.56 194 LYS A CA 1
ATOM 1546 C C . LYS A 1 194 ? -19.754 2.579 28.157 1.00 94.56 194 LYS A C 1
ATOM 1548 O O . LYS A 1 194 ? -19.848 3.179 29.229 1.00 94.56 194 LYS A O 1
ATOM 1553 N N . ASP A 1 195 ? -18.961 2.994 27.170 1.00 94.56 195 ASP A N 1
ATOM 1554 C CA . ASP A 1 195 ? -18.156 4.215 27.268 1.00 94.56 195 ASP A CA 1
ATOM 1555 C C . ASP A 1 195 ? -19.026 5.476 27.346 1.00 94.56 195 ASP A C 1
ATOM 1557 O O . ASP A 1 195 ? -18.804 6.332 28.203 1.00 94.56 195 ASP A O 1
ATOM 1561 N N . ILE A 1 196 ? -20.076 5.561 26.526 1.00 93.00 196 ILE A N 1
ATOM 1562 C CA . ILE A 1 196 ? -21.049 6.660 26.568 1.00 93.00 196 ILE A CA 1
ATOM 1563 C C . ILE A 1 196 ? -21.733 6.740 27.937 1.00 93.00 196 ILE A C 1
ATOM 1565 O O . ILE A 1 196 ? -21.741 7.804 28.556 1.00 93.00 196 ILE A O 1
ATOM 1569 N N . LYS A 1 197 ? -22.259 5.625 28.457 1.00 91.31 197 LYS A N 1
ATOM 1570 C CA . LYS A 1 197 ? -22.903 5.578 29.782 1.00 91.31 197 LYS A CA 1
ATOM 1571 C C . LYS A 1 197 ? -21.968 6.050 30.889 1.00 91.31 197 LYS A C 1
ATOM 1573 O O . LYS A 1 197 ? -22.397 6.764 31.789 1.00 91.31 197 LYS A O 1
ATOM 1578 N N . ARG A 1 198 ? -20.683 5.698 30.807 1.00 89.94 198 ARG A N 1
ATOM 1579 C CA . ARG A 1 198 ? -19.658 6.168 31.746 1.00 89.94 198 ARG A CA 1
ATOM 1580 C C . ARG A 1 198 ? -19.481 7.689 31.674 1.00 89.94 198 ARG A C 1
ATOM 1582 O O . ARG A 1 198 ? -19.496 8.342 32.718 1.00 89.94 198 ARG A O 1
ATOM 1589 N N . ARG A 1 199 ? -19.356 8.255 30.466 1.00 88.56 199 ARG A N 1
ATOM 1590 C CA . ARG A 1 199 ? -19.187 9.707 30.238 1.00 88.56 199 ARG A CA 1
ATOM 1591 C C . ARG A 1 199 ? -20.386 10.527 30.716 1.00 88.56 199 ARG A C 1
ATOM 1593 O O . ARG A 1 199 ? -20.200 11.603 31.272 1.00 88.56 199 ARG A O 1
ATOM 1600 N N . PHE A 1 200 ? -21.594 9.997 30.550 1.00 85.06 200 PHE A N 1
ATOM 1601 C CA . PHE A 1 200 ? -22.840 10.650 30.957 1.00 85.06 200 PHE A CA 1
ATOM 1602 C C . PHE A 1 200 ? -23.414 10.111 32.264 1.00 85.06 200 PHE A C 1
ATOM 1604 O O . PHE A 1 200 ? -24.579 10.338 32.543 1.00 85.06 200 PHE A O 1
ATOM 1611 N N . SER A 1 201 ? -22.615 9.455 33.106 1.00 74.56 201 SER A N 1
ATOM 1612 C CA . SER A 1 201 ? -23.078 8.892 34.386 1.00 74.56 201 SER A CA 1
ATOM 1613 C C . SER A 1 201 ? -23.751 9.913 35.317 1.00 74.56 201 SER A C 1
ATOM 1615 O O . SER A 1 201 ? -24.607 9.540 36.114 1.00 74.56 201 SER A O 1
ATOM 1617 N N . LYS A 1 202 ? -23.395 11.201 35.199 1.00 70.56 202 LYS A N 1
ATOM 1618 C CA . LYS A 1 202 ? -23.992 12.317 35.957 1.00 70.56 202 LYS A CA 1
ATOM 1619 C C . LYS A 1 202 ? -25.132 13.043 35.225 1.00 70.56 202 LYS A C 1
ATOM 1621 O O . LYS A 1 202 ? -25.831 13.839 35.842 1.00 70.56 202 LYS A O 1
ATOM 1626 N N . GLN A 1 203 ? -25.306 12.814 33.924 1.00 67.94 203 GLN A N 1
ATOM 1627 C CA . GLN A 1 203 ? -26.371 13.409 33.109 1.00 67.94 203 GLN A CA 1
ATOM 1628 C C . GLN A 1 203 ? -27.456 12.357 32.842 1.00 67.94 203 GLN A C 1
ATOM 1630 O O . GLN A 1 203 ? -27.192 11.158 32.855 1.00 67.94 203 GLN A O 1
ATOM 1635 N N . LYS A 1 204 ? -28.702 12.765 32.578 1.00 73.44 204 LYS A N 1
ATOM 1636 C CA . LYS A 1 204 ? -29.758 11.806 32.210 1.00 73.44 204 LYS A CA 1
ATOM 1637 C C . LYS A 1 204 ? -29.598 11.391 30.746 1.00 73.44 204 LYS A C 1
ATOM 1639 O O . LYS A 1 204 ? -30.291 11.907 29.869 1.00 73.44 204 LYS A O 1
ATOM 1644 N N . LEU A 1 205 ? -28.681 10.457 30.484 1.00 77.50 205 LEU A N 1
ATOM 1645 C CA . LEU A 1 205 ? -28.676 9.701 29.232 1.00 77.50 205 LEU A CA 1
ATOM 1646 C C . LEU A 1 205 ? -30.014 8.967 29.116 1.00 77.50 205 LEU A C 1
ATOM 1648 O O . LEU A 1 205 ? -30.352 8.142 29.961 1.00 77.50 205 LEU A O 1
ATOM 1652 N N . VAL A 1 206 ? -30.771 9.285 28.071 1.00 77.94 206 VAL A N 1
ATOM 1653 C CA . VAL A 1 206 ? -32.083 8.685 27.818 1.00 77.94 206 VAL A CA 1
ATOM 1654 C C . VAL A 1 206 ? -31.920 7.394 27.034 1.00 77.94 206 VAL A C 1
ATOM 1656 O O . VAL A 1 206 ? -32.552 6.396 27.364 1.00 77.94 206 VAL A O 1
ATOM 1659 N N . ASN A 1 207 ? -31.095 7.414 25.983 1.00 89.06 207 ASN A N 1
ATOM 1660 C CA . ASN A 1 207 ? -30.934 6.269 25.096 1.00 89.06 207 ASN A CA 1
ATOM 1661 C C . ASN A 1 207 ? -29.603 6.301 24.326 1.00 89.06 207 ASN A C 1
ATOM 1663 O O . ASN A 1 207 ? -29.059 7.371 24.057 1.00 89.06 207 ASN A O 1
ATOM 1667 N N . PHE A 1 208 ? -29.133 5.121 23.925 1.00 91.81 208 PHE A N 1
ATOM 1668 C CA . PHE A 1 208 ? -28.100 4.899 22.916 1.00 91.81 208 PHE A CA 1
ATOM 1669 C C . PHE A 1 208 ? -28.704 4.040 21.793 1.00 91.81 208 PHE A C 1
ATOM 1671 O O . PHE A 1 208 ? -29.253 2.969 22.059 1.00 91.81 208 PHE A O 1
ATOM 1678 N N . SER A 1 209 ? -28.603 4.486 20.541 1.00 90.69 209 SER A N 1
ATOM 1679 C CA . SER A 1 209 ? -29.169 3.778 19.390 1.00 90.69 209 SER A CA 1
ATOM 1680 C C . SER A 1 209 ? -28.359 2.518 19.072 1.00 90.69 209 SER A C 1
ATOM 1682 O O . SER A 1 209 ? -27.164 2.570 18.788 1.00 90.69 209 SER A O 1
ATOM 1684 N N . LYS A 1 210 ? -29.001 1.350 19.123 1.00 90.69 210 LYS A N 1
ATOM 1685 C CA . LYS A 1 210 ? -28.352 0.055 18.833 1.00 90.69 210 LYS A CA 1
ATOM 1686 C C . LYS A 1 210 ? -28.694 -0.510 17.457 1.00 90.69 210 LYS A C 1
ATOM 1688 O O . LYS A 1 210 ? -28.027 -1.440 17.019 1.00 90.69 210 LYS A O 1
ATOM 1693 N N . PHE A 1 211 ? -29.718 0.039 16.801 1.00 82.94 211 PHE A N 1
ATOM 1694 C CA . PHE A 1 211 ? -30.307 -0.561 15.601 1.00 82.94 211 PHE A CA 1
ATOM 1695 C C . PHE A 1 211 ? -30.679 0.469 14.530 1.00 82.94 211 PHE A C 1
ATOM 1697 O O . PHE A 1 211 ? -30.252 0.324 13.394 1.00 82.94 211 PHE A O 1
ATOM 1704 N N . LEU A 1 212 ? -31.442 1.512 14.878 1.00 77.81 212 LEU A N 1
ATOM 1705 C CA . LEU A 1 212 ? -32.039 2.414 13.881 1.00 77.81 212 LEU A CA 1
ATOM 1706 C C . LEU A 1 212 ? -31.033 3.363 13.216 1.00 77.81 212 LEU A C 1
ATOM 1708 O O . LEU A 1 212 ? -31.156 3.633 12.030 1.00 77.81 212 LEU A O 1
ATOM 1712 N N . ASP A 1 213 ? -30.035 3.848 13.961 1.00 85.38 213 ASP A N 1
ATOM 1713 C CA . ASP A 1 213 ? -29.049 4.818 13.454 1.00 85.38 213 ASP A CA 1
ATOM 1714 C C . ASP A 1 213 ? -27.623 4.268 13.511 1.00 85.38 213 ASP A C 1
ATOM 1716 O O . ASP A 1 213 ? -26.690 5.004 13.828 1.00 85.38 213 ASP A O 1
ATOM 1720 N N . VAL A 1 214 ? -27.454 2.960 13.303 1.00 93.25 214 VAL A N 1
ATOM 1721 C CA . VAL A 1 214 ? -26.150 2.312 13.454 1.00 93.25 214 VAL A CA 1
ATOM 1722 C C . VAL A 1 214 ? -25.520 2.002 12.105 1.00 93.25 214 VAL A C 1
ATOM 1724 O O . VAL A 1 214 ? -26.028 1.172 11.357 1.00 93.25 214 VAL A O 1
ATOM 1727 N N . SER A 1 215 ? -24.348 2.583 11.857 1.00 96.19 215 SER A N 1
ATOM 1728 C CA . SER A 1 215 ? -23.473 2.197 10.747 1.00 96.19 215 SER A CA 1
ATOM 1729 C C . SER A 1 215 ? -22.202 1.556 11.285 1.00 96.19 215 SER A C 1
ATOM 1731 O O . SER A 1 215 ? -21.540 2.096 12.172 1.00 96.19 215 SER A O 1
ATOM 1733 N N . TYR A 1 216 ? -21.844 0.402 10.731 1.00 96.56 216 TYR A N 1
ATOM 1734 C CA . TYR A 1 216 ? -20.643 -0.343 11.088 1.00 96.56 216 TYR A CA 1
ATOM 1735 C C . TYR A 1 216 ? -19.701 -0.369 9.883 1.00 96.56 216 TYR A C 1
ATOM 1737 O O . TYR A 1 216 ? -19.975 -1.018 8.876 1.00 96.56 216 TYR A O 1
ATOM 1745 N N . LEU A 1 217 ? -18.608 0.387 9.973 1.00 95.19 217 LEU A N 1
ATOM 1746 C CA . LEU A 1 217 ? -17.678 0.608 8.870 1.00 95.19 217 LEU A CA 1
ATOM 1747 C C . LEU A 1 217 ? -16.341 -0.064 9.179 1.00 95.19 217 LEU A C 1
ATOM 1749 O O . LEU A 1 217 ? -15.632 0.353 10.098 1.00 95.19 217 LEU A O 1
ATOM 1753 N N . GLN A 1 218 ? -16.006 -1.096 8.409 1.00 94.19 218 GLN A N 1
ATOM 1754 C CA . GLN A 1 218 ? -14.708 -1.765 8.470 1.00 94.19 218 GLN A CA 1
ATOM 1755 C C . GLN A 1 218 ? -13.691 -1.022 7.612 1.00 94.19 218 GLN A C 1
ATOM 1757 O O . GLN A 1 218 ? -13.920 -0.779 6.428 1.00 94.19 218 GLN A O 1
ATOM 1762 N N . HIS A 1 219 ? -12.546 -0.709 8.205 1.00 90.19 219 HIS A N 1
ATOM 1763 C CA . HIS A 1 219 ? -11.442 -0.052 7.520 1.00 90.19 219 HIS A CA 1
ATOM 1764 C C . HIS A 1 219 ? -10.405 -1.078 7.046 1.00 90.19 219 HIS A C 1
ATOM 1766 O O . HIS A 1 219 ? -10.220 -2.116 7.692 1.00 90.19 219 HIS A O 1
ATOM 1772 N N . PRO A 1 220 ? -9.681 -0.815 5.945 1.00 86.44 220 PRO A N 1
ATOM 1773 C CA . PRO A 1 220 ? -8.663 -1.737 5.435 1.00 86.44 220 PRO A CA 1
ATOM 1774 C C . PRO A 1 220 ? -7.525 -2.050 6.419 1.00 86.44 220 PRO A C 1
ATOM 1776 O O . PRO A 1 220 ? -6.931 -3.113 6.343 1.00 86.44 220 PRO A O 1
ATOM 1779 N N . ASN A 1 221 ? -7.261 -1.179 7.395 1.00 82.81 221 ASN A N 1
ATOM 1780 C CA . ASN A 1 221 ? -6.237 -1.374 8.428 1.00 82.81 221 ASN A CA 1
ATOM 1781 C C . ASN A 1 221 ? -6.715 -2.175 9.660 1.00 82.81 221 ASN A C 1
ATOM 1783 O O . ASN A 1 221 ? -6.052 -2.164 10.695 1.00 82.81 221 ASN A O 1
ATOM 1787 N N . GLY A 1 222 ? -7.887 -2.814 9.599 1.00 88.62 222 GLY A N 1
ATOM 1788 C CA . GLY A 1 222 ? -8.449 -3.580 10.718 1.00 88.62 222 GLY A CA 1
ATOM 1789 C C . GLY A 1 222 ? -9.213 -2.764 11.756 1.00 88.62 222 GLY A C 1
ATOM 1790 O O . GLY A 1 222 ? -9.754 -3.325 12.712 1.00 88.62 222 GLY A O 1
ATOM 1791 N N . ARG A 1 223 ? -9.312 -1.444 11.574 1.00 92.94 223 ARG A N 1
ATOM 1792 C CA . ARG A 1 223 ? -10.145 -0.606 12.438 1.00 92.94 223 ARG A CA 1
ATOM 1793 C C . ARG A 1 223 ? -11.615 -0.717 12.083 1.00 92.94 223 ARG A C 1
ATOM 1795 O O . ARG A 1 223 ? -11.988 -1.021 10.953 1.00 92.94 223 ARG A O 1
ATOM 1802 N N . VAL A 1 224 ? -12.455 -0.392 13.054 1.00 96.69 224 VAL A N 1
ATOM 1803 C CA . VAL A 1 224 ? -13.903 -0.290 12.877 1.00 96.69 224 VAL A CA 1
ATOM 1804 C C . VAL A 1 224 ? -14.363 1.077 13.352 1.00 96.69 224 VAL A C 1
ATOM 1806 O 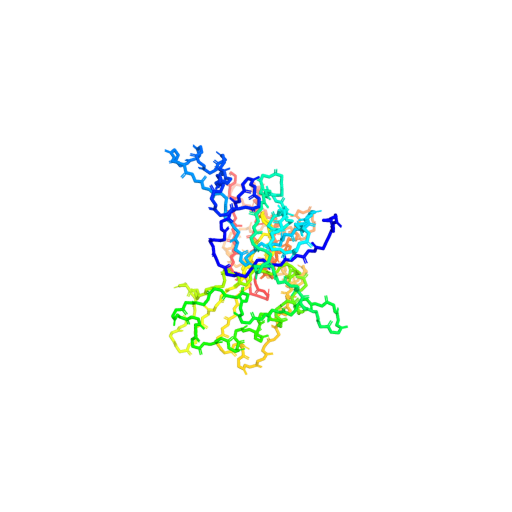O . VAL A 1 224 ? -14.063 1.470 14.476 1.00 96.69 224 VAL A O 1
ATOM 1809 N N . SER A 1 225 ? -15.119 1.796 12.524 1.00 97.38 225 SER A N 1
ATOM 1810 C CA . SER A 1 225 ? -15.926 2.926 12.985 1.00 97.38 225 SER A CA 1
ATOM 1811 C C . SER A 1 225 ? -17.364 2.477 13.187 1.00 97.38 225 SER A C 1
ATOM 1813 O O . SER A 1 225 ? -18.032 2.075 12.237 1.00 97.38 225 SER A O 1
ATOM 1815 N N . LEU A 1 226 ? -17.839 2.575 14.424 1.00 97.50 226 LEU A N 1
ATOM 1816 C CA . LEU A 1 226 ? -19.250 2.468 14.748 1.00 97.50 226 LEU A CA 1
ATOM 1817 C C . LEU A 1 226 ? -19.830 3.879 14.819 1.00 97.50 226 LEU A C 1
ATOM 1819 O O . LEU A 1 226 ? -19.441 4.661 15.685 1.00 97.50 226 LEU A O 1
ATOM 1823 N N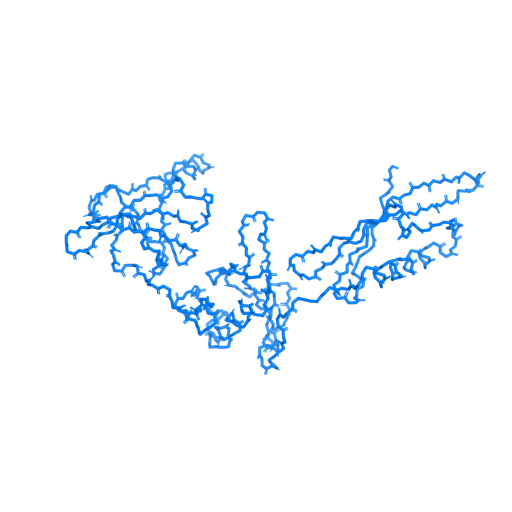 . ILE A 1 227 ? -20.750 4.196 13.919 1.00 96.62 227 ILE A N 1
ATOM 1824 C CA . ILE A 1 227 ? -21.546 5.421 13.968 1.00 96.62 227 ILE A CA 1
ATOM 1825 C C . ILE A 1 227 ? -22.888 5.049 14.591 1.00 96.62 227 ILE A C 1
ATOM 1827 O O . ILE A 1 227 ? -23.474 4.038 14.220 1.00 96.62 227 ILE A O 1
ATOM 1831 N N . SER A 1 228 ? -23.328 5.823 15.574 1.00 95.94 228 SER A N 1
ATOM 1832 C CA . SER A 1 228 ? -24.588 5.663 16.297 1.00 95.94 228 SER A CA 1
ATOM 1833 C C . SER A 1 228 ? -25.129 7.046 16.691 1.00 95.94 228 SER A C 1
ATOM 1835 O O . SER A 1 228 ? -24.607 8.081 16.274 1.00 95.94 228 SER A O 1
ATOM 1837 N N . SER A 1 229 ? -26.171 7.092 17.513 1.00 94.38 229 SER A N 1
ATOM 1838 C CA . SER A 1 229 ? -26.659 8.301 18.155 1.00 94.38 229 SER A CA 1
ATOM 1839 C C . SER A 1 229 ? -27.000 8.062 19.622 1.00 94.38 229 SER A C 1
ATOM 1841 O O . SER A 1 229 ? -27.315 6.949 20.048 1.00 94.38 229 SER A O 1
ATOM 1843 N N . ILE A 1 230 ? -26.940 9.133 20.403 1.00 93.19 230 ILE A N 1
ATOM 1844 C CA . ILE A 1 230 ? -27.399 9.178 21.788 1.00 93.19 230 ILE A CA 1
ATOM 1845 C C . ILE A 1 230 ? -28.516 10.196 21.920 1.00 93.19 230 ILE A C 1
ATOM 1847 O O . ILE A 1 230 ? -28.555 11.183 21.191 1.00 93.19 230 ILE A O 1
ATOM 1851 N N . THR A 1 231 ? -29.401 9.978 22.882 1.00 91.88 231 THR A N 1
ATOM 1852 C CA . THR A 1 231 ? -30.405 10.960 23.285 1.00 91.88 231 THR A CA 1
ATOM 1853 C C . THR A 1 231 ? -30.134 11.374 24.720 1.00 91.88 231 THR A C 1
ATOM 1855 O O . THR A 1 231 ? -30.092 10.523 25.613 1.00 91.88 231 THR A O 1
ATOM 1858 N N . LEU A 1 232 ? -29.955 12.670 24.947 1.00 89.56 232 LEU A N 1
ATOM 1859 C CA . LEU A 1 232 ? -29.741 13.256 26.269 1.00 89.56 232 LEU A CA 1
ATOM 1860 C C . LEU A 1 232 ? -30.967 14.078 26.664 1.00 89.56 232 LEU A C 1
ATOM 1862 O O . LEU A 1 232 ? -31.622 14.658 25.803 1.00 89.56 232 LEU A O 1
ATOM 1866 N N . LYS A 1 233 ? -31.285 14.117 27.961 1.00 87.06 233 LYS A N 1
ATOM 1867 C CA . LYS A 1 233 ? -32.329 14.992 28.507 1.00 87.06 233 LYS A CA 1
ATOM 1868 C C . LYS A 1 233 ? -31.686 16.206 29.176 1.00 87.06 233 LYS A C 1
ATOM 1870 O O . LYS A 1 233 ? -30.868 16.021 30.080 1.00 87.06 233 LYS A O 1
ATOM 1875 N N . ASN A 1 234 ? -32.053 17.414 28.750 1.00 80.50 234 ASN A N 1
ATOM 1876 C CA . ASN A 1 234 ? -31.540 18.658 29.330 1.00 80.50 234 ASN A CA 1
ATOM 1877 C C . ASN A 1 234 ? -32.241 19.003 30.667 1.00 80.50 234 ASN A C 1
ATOM 1879 O O . ASN A 1 234 ? -33.127 18.276 31.132 1.00 80.50 234 ASN A O 1
ATOM 1883 N N . SER A 1 235 ? -31.833 20.100 31.314 1.00 80.06 235 SER A N 1
ATOM 1884 C CA . SER A 1 235 ? -32.386 20.539 32.608 1.00 80.06 235 SER A CA 1
ATOM 1885 C C . SER A 1 235 ? -33.870 20.922 32.555 1.00 80.06 235 SER A C 1
ATOM 1887 O O . SER A 1 235 ? -34.555 20.777 33.563 1.00 80.06 235 SER A O 1
ATOM 1889 N N . HIS A 1 236 ? -34.374 21.350 31.394 1.00 82.88 236 HIS A N 1
ATOM 1890 C CA . HIS A 1 236 ? -35.788 21.681 31.156 1.00 82.88 236 HIS A CA 1
ATOM 1891 C C . HIS A 1 236 ? -36.626 20.454 30.769 1.00 82.88 236 HIS A C 1
ATOM 1893 O O . HIS A 1 236 ? -37.850 20.504 30.712 1.00 82.88 236 HIS A O 1
ATOM 1899 N N . GLY A 1 237 ? -35.969 19.315 30.552 1.00 81.50 237 GLY A N 1
ATOM 1900 C CA . GLY A 1 237 ? -36.599 18.044 30.252 1.00 81.50 237 GLY A CA 1
ATOM 1901 C C . GLY A 1 237 ? -36.805 17.749 28.767 1.00 81.50 237 GLY A C 1
ATOM 1902 O O . GLY A 1 237 ? -37.388 16.708 28.447 1.00 81.50 237 GLY A O 1
ATOM 1903 N N . GLU A 1 238 ? -36.284 18.595 27.887 1.00 86.69 238 GLU A N 1
ATOM 1904 C CA . GLU A 1 238 ? -36.263 18.365 26.444 1.00 86.69 238 GLU A CA 1
ATOM 1905 C C . GLU A 1 238 ? -35.231 17.288 26.094 1.00 86.69 238 GLU A C 1
ATOM 1907 O O . GLU A 1 238 ? -34.284 17.039 26.851 1.00 86.69 238 GLU A O 1
ATOM 1912 N N . LYS A 1 239 ? -35.455 16.595 24.974 1.00 89.88 239 LYS A N 1
ATOM 1913 C CA . LYS A 1 239 ? -34.628 15.475 24.522 1.00 89.88 239 LYS A CA 1
ATOM 1914 C C . LYS A 1 239 ? -33.910 15.845 23.233 1.00 89.88 239 LYS A C 1
ATOM 1916 O O . LYS A 1 239 ? -34.553 15.942 22.193 1.00 89.88 239 LYS A O 1
ATOM 1921 N N . ASP A 1 240 ? -32.589 15.905 23.301 1.00 89.00 240 ASP A N 1
ATOM 1922 C CA . ASP A 1 240 ? -31.737 16.219 22.159 1.00 89.00 240 ASP A CA 1
ATOM 1923 C C . ASP A 1 240 ? -30.989 14.971 21.686 1.00 89.00 240 ASP A C 1
ATOM 1925 O O . ASP A 1 240 ? -30.497 14.172 22.495 1.00 89.00 240 ASP A O 1
ATOM 1929 N N . LYS A 1 241 ? -30.921 14.784 20.364 1.00 91.25 241 LYS A N 1
ATOM 1930 C CA . LYS A 1 241 ? -30.243 13.652 19.720 1.00 91.25 241 LYS A CA 1
ATOM 1931 C C . LYS A 1 241 ? -28.888 14.099 19.177 1.00 91.25 241 LYS A C 1
ATOM 1933 O O . LYS A 1 241 ? -28.819 15.031 18.386 1.00 91.25 241 LYS A O 1
ATOM 1938 N N . TYR A 1 242 ? -27.830 13.381 19.544 1.00 91.69 242 TYR A N 1
ATOM 1939 C CA . TYR A 1 242 ? -26.461 13.666 19.116 1.00 91.69 242 TYR A CA 1
ATOM 1940 C C . TYR A 1 242 ? -25.848 12.456 18.412 1.00 91.69 242 TYR A C 1
ATOM 1942 O O . TYR A 1 242 ? -25.928 11.344 18.947 1.00 91.69 242 TYR A O 1
ATOM 1950 N N . PRO A 1 243 ? -25.216 12.625 17.241 1.00 94.19 243 PRO A N 1
ATOM 1951 C CA . PRO A 1 243 ? -24.453 11.560 16.610 1.00 94.19 243 PRO A CA 1
ATOM 1952 C C . PRO A 1 243 ? -23.195 11.235 17.423 1.00 94.19 243 PRO A C 1
ATOM 1954 O O . PRO A 1 243 ? -22.519 12.109 17.974 1.00 94.19 243 PRO A O 1
ATOM 1957 N N . VAL A 1 244 ? -22.871 9.948 17.462 1.00 95.00 244 VAL A N 1
ATOM 1958 C CA . VAL A 1 244 ? -21.700 9.396 18.137 1.00 95.00 244 VAL A CA 1
ATOM 1959 C C . VAL A 1 244 ? -20.909 8.559 17.152 1.00 95.00 244 VAL A C 1
ATOM 1961 O O . VAL A 1 244 ? -21.473 7.766 16.402 1.00 95.00 244 VAL A O 1
ATOM 1964 N N . LYS A 1 245 ? -19.588 8.693 17.194 1.00 97.00 245 LYS A N 1
ATOM 1965 C CA . LYS A 1 245 ? -18.660 7.835 16.468 1.00 97.00 245 LYS A CA 1
ATOM 1966 C C . LYS A 1 245 ? -17.685 7.203 17.453 1.00 97.00 245 LYS A C 1
ATOM 1968 O O . LYS A 1 245 ? -16.959 7.913 18.138 1.00 97.00 245 LYS A O 1
ATOM 1973 N N . CYS A 1 246 ? -17.652 5.878 17.497 1.00 97.44 246 CYS A N 1
ATOM 1974 C CA . CYS A 1 246 ? -16.674 5.097 18.246 1.00 97.44 246 CYS A CA 1
ATOM 1975 C C . CYS A 1 246 ? -15.688 4.437 17.273 1.00 97.44 246 CYS A C 1
ATOM 1977 O O . CYS A 1 246 ? -16.107 3.768 16.327 1.00 97.44 246 CYS A O 1
ATOM 1979 N N . LEU A 1 247 ? -14.386 4.619 17.494 1.00 97.88 247 LEU A N 1
ATOM 1980 C CA . LEU A 1 247 ? -13.316 4.004 16.709 1.00 97.88 247 LEU A CA 1
ATOM 1981 C C . LEU A 1 247 ? -12.681 2.859 17.497 1.00 97.88 247 LEU A C 1
ATOM 1983 O O . LEU A 1 247 ? -12.251 3.045 18.633 1.00 97.88 247 LEU A O 1
ATOM 1987 N N . PHE A 1 248 ? -12.575 1.695 16.868 1.00 97.12 248 PHE A N 1
ATOM 1988 C CA . PHE A 1 248 ? -12.008 0.492 17.464 1.00 97.12 248 PHE A CA 1
ATOM 1989 C C . PHE A 1 248 ? -10.812 -0.022 16.676 1.00 97.12 248 PHE A C 1
ATOM 1991 O O . PHE A 1 248 ? -10.762 0.102 15.452 1.00 97.12 248 PHE A O 1
ATOM 1998 N N . GLU A 1 249 ? -9.901 -0.680 17.383 1.00 92.06 249 GLU A N 1
ATOM 1999 C CA . GLU A 1 249 ? -8.847 -1.524 16.825 1.00 92.06 249 GLU A CA 1
ATOM 2000 C C . GLU A 1 249 ? -8.851 -2.846 17.589 1.00 92.06 249 GLU A C 1
ATOM 2002 O O . GLU A 1 249 ? -8.666 -2.877 18.812 1.00 92.06 249 GLU A O 1
ATOM 2007 N N . LYS A 1 250 ? -9.151 -3.946 16.883 1.00 89.06 250 LYS A N 1
ATOM 2008 C CA . LYS A 1 250 ? -9.552 -5.210 17.520 1.00 89.06 250 LYS A CA 1
ATOM 2009 C C . LYS A 1 250 ? -10.622 -4.932 18.588 1.00 89.06 250 LYS A C 1
ATOM 2011 O O . LYS A 1 250 ? -11.559 -4.181 18.346 1.00 89.06 250 LYS A O 1
ATOM 2016 N N . ASN A 1 251 ? -10.473 -5.492 19.787 1.00 92.31 251 ASN A N 1
ATOM 2017 C CA . ASN A 1 251 ? -11.413 -5.326 20.895 1.00 92.31 251 ASN A CA 1
ATOM 2018 C C . ASN A 1 251 ? -11.236 -4.028 21.705 1.00 92.31 251 ASN A C 1
ATOM 2020 O O . ASN A 1 251 ? -11.940 -3.846 22.698 1.00 92.31 251 ASN A O 1
ATOM 2024 N N . ASN A 1 252 ? -10.313 -3.148 21.312 1.00 94.06 252 ASN A N 1
ATOM 2025 C CA . ASN A 1 252 ? -9.994 -1.936 22.056 1.00 94.06 252 ASN A CA 1
ATOM 2026 C C . ASN A 1 252 ? -10.729 -0.734 21.461 1.00 94.06 252 ASN A C 1
ATOM 2028 O O . ASN A 1 252 ? -10.637 -0.472 20.262 1.00 94.06 252 ASN A O 1
ATOM 2032 N N . LEU A 1 253 ? -11.443 0.007 22.310 1.00 96.00 253 LEU A N 1
ATOM 2033 C CA . LEU A 1 253 ? -12.008 1.308 21.963 1.00 96.00 253 LEU A CA 1
ATOM 2034 C C . LEU A 1 253 ? -10.889 2.350 22.016 1.00 96.00 253 LEU A C 1
ATOM 2036 O O . LEU A 1 253 ? -10.336 2.604 23.083 1.00 96.00 253 LEU A O 1
ATOM 2040 N N . LEU A 1 254 ? -10.554 2.925 20.865 1.00 94.94 254 LEU A N 1
ATOM 2041 C CA . LEU A 1 254 ? -9.512 3.940 20.738 1.00 94.94 254 LEU A CA 1
ATOM 2042 C C . LEU A 1 254 ? -10.056 5.343 20.996 1.00 94.94 254 LEU A C 1
ATOM 2044 O O . LEU A 1 254 ? -9.403 6.156 21.640 1.00 94.94 254 LEU A O 1
ATOM 2048 N N . GLU A 1 255 ? -11.249 5.628 20.478 1.00 95.75 255 GLU A N 1
ATOM 2049 C CA . GLU A 1 255 ? -11.809 6.974 20.485 1.00 95.75 255 GLU A CA 1
ATOM 2050 C C . GLU A 1 255 ? -13.337 6.929 20.513 1.00 95.75 255 GLU A C 1
ATOM 2052 O O . GLU A 1 255 ? -13.949 6.075 19.873 1.00 95.75 255 GLU A O 1
ATOM 2057 N N . THR A 1 256 ? -13.942 7.895 21.205 1.00 96.06 256 THR A N 1
ATOM 2058 C CA . THR A 1 256 ? -15.379 8.184 21.124 1.00 96.06 256 THR A CA 1
ATOM 2059 C C . THR A 1 256 ? -15.559 9.680 20.918 1.00 96.06 256 THR A C 1
ATOM 2061 O O . THR A 1 256 ? -15.182 10.473 21.789 1.00 96.06 256 THR A O 1
ATOM 2064 N N . VAL A 1 257 ? -16.176 10.043 19.798 1.00 95.12 257 VAL A N 1
ATOM 2065 C CA . VAL A 1 257 ? -16.503 11.414 19.401 1.00 95.12 257 VAL A CA 1
ATOM 2066 C C . VAL A 1 257 ? -18.013 11.596 19.454 1.00 95.12 257 VAL A C 1
ATOM 2068 O O . VAL A 1 257 ? -18.766 10.732 19.005 1.00 95.12 257 VAL A O 1
ATOM 2071 N N . ILE A 1 258 ? -18.454 12.722 20.004 1.00 91.19 258 ILE A N 1
ATOM 2072 C CA . ILE A 1 258 ? -19.861 13.114 20.073 1.00 91.19 258 ILE A CA 1
ATOM 2073 C C . ILE A 1 258 ? -19.947 14.470 19.394 1.00 91.19 258 ILE A C 1
ATOM 2075 O O . ILE A 1 258 ? -19.390 15.438 19.914 1.00 91.19 258 ILE A O 1
ATOM 2079 N N . ASN A 1 259 ? -20.612 14.546 18.244 1.00 84.44 259 ASN A N 1
ATOM 2080 C CA . ASN A 1 259 ? -20.745 15.829 17.564 1.00 84.44 259 ASN A CA 1
ATOM 2081 C C . ASN A 1 259 ? -21.976 16.536 18.118 1.00 84.44 259 ASN A C 1
ATOM 2083 O O . ASN A 1 259 ? -23.092 16.019 18.035 1.00 84.44 259 ASN A O 1
ATOM 2087 N N . LYS A 1 260 ? -21.764 17.715 18.698 1.00 68.75 260 LYS A N 1
ATOM 2088 C CA . LYS A 1 260 ? -22.850 18.665 18.913 1.00 68.75 260 LYS A CA 1
ATOM 2089 C C . LYS A 1 260 ? -23.126 19.318 17.563 1.00 68.75 260 LYS A C 1
ATOM 2091 O O . LYS A 1 260 ? -22.189 19.838 16.960 1.00 68.75 26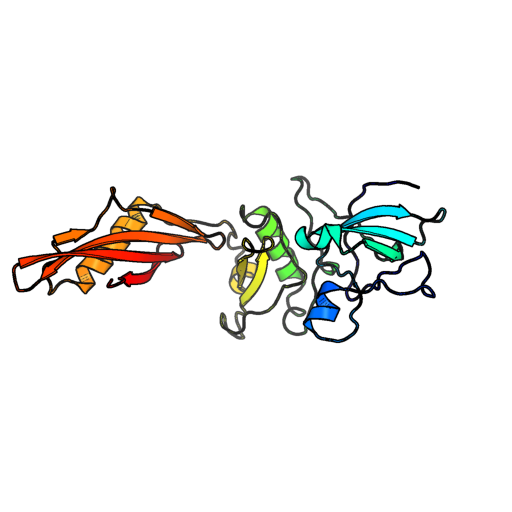0 LYS A O 1
ATOM 2096 N N . MET A 1 261 ? -24.356 19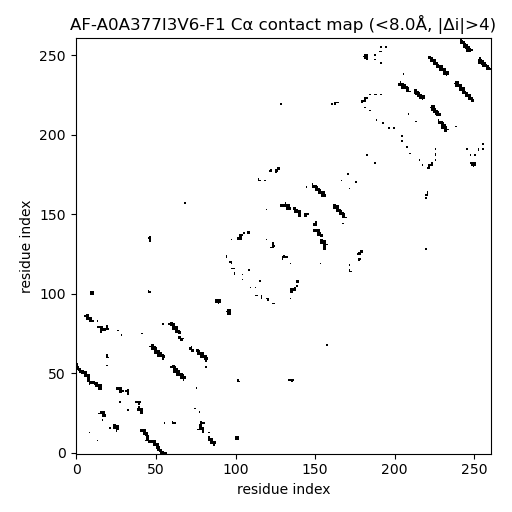.177 17.072 1.00 52.03 261 MET A N 1
ATOM 2097 C CA . MET A 1 261 ? -24.862 20.079 16.037 1.00 52.03 261 MET A CA 1
ATOM 2098 C C . MET A 1 261 ? -25.082 21.455 16.654 1.00 52.03 261 MET A C 1
ATOM 2100 O O . MET A 1 261 ? -25.439 21.487 17.857 1.00 52.03 261 MET A O 1
#

Solvent-accessible surface area (backbone atoms only — not comparable to full-atom values): 14439 Å² total; per-residue (Å²): 85,82,52,76,56,64,28,30,40,67,51,68,78,40,67,26,12,76,39,86,44,93,87,42,58,65,35,69,28,65,70,60,14,66,74,70,75,47,96,40,64,42,58,47,27,40,68,31,33,30,30,35,49,28,34,46,95,84,54,60,24,26,35,32,30,33,54,32,61,60,90,41,27,91,76,43,61,35,17,33,58,32,84,35,54,37,76,81,48,63,46,101,87,69,47,69,59,61,52,73,80,44,38,57,73,45,90,83,51,53,86,42,48,71,59,48,37,55,45,52,41,43,34,45,72,47,15,85,68,24,80,44,66,38,51,42,68,39,46,73,45,92,89,44,68,43,95,93,37,44,21,34,34,34,38,19,51,59,78,96,66,44,43,65,50,75,49,32,55,61,41,60,75,68,64,58,83,54,55,72,53,68,5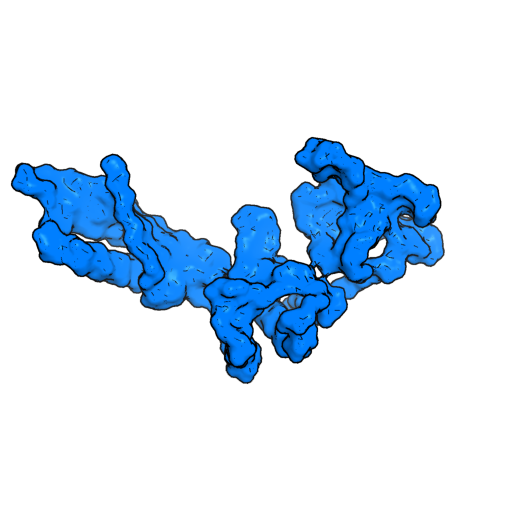3,52,70,68,59,50,51,54,53,45,48,51,52,51,50,60,76,34,66,92,50,54,68,72,47,69,46,83,65,91,53,51,46,80,43,79,44,88,75,26,30,35,42,40,36,26,32,35,30,38,44,51,96,89,66,52,78,48,78,34,48,32,40,31,36,27,50,42,91,42,79,76,45,79,47,72,52,81,127

Secondary structure (DSSP, 8-state):
-B---EEEE-SS-EE-BSSSSTTSPBPB-HHHHHHHTS--B-EE-TT-EEEEEEE-TTSSEEEEEEEESGGGTTT-EEEEEGGGEEPPPB-TTSPBPPPGGGS---TTTGGGHHHHHHHHHHHHHH-TT-SSEEEEEEEEEEEEE-SSSEEEEEEESSGGG-EEEEEEHHHHHHT---------HHHHHHHHHHHHHHHTTTSEEEEE-SSTT-EEEE-TTSEEEEEEEEEEE-TTS-EEEEEEEEEEETTEEEEEEE---

Organism: Haemophilus parahaemolyticus (NCBI:txid735)

Nearest PDB structures (foldseek):
  6ta7-assembly1_A  TM=6.082E-01  e=6.795E-01  Homo sapiens
  8th5-assembly4_G  TM=6.171E-01  e=1.046E+00  Homo sapiens
  6ta7-assembly3_D  TM=6.089E-01  e=1.795E+00  Homo sapiens
  8th6-assembly1_D  TM=5.529E-01  e=2.000E+00  Homo sapiens
  6ta7-assembly1_E-2  TM=5.156E-01  e=1.701E+00  Homo sapiens

pLDDT: mean 92.38, std 5.96, range [52.03, 98.44]